Protein AF-A0A9D2MAF5-F1 (afdb_monomer_lite)

Radius of gyration: 40.27 Å; chains: 1; bounding box: 90×38×102 Å

Structure (mmCIF, N/CA/C/O backbone):
data_AF-A0A9D2MAF5-F1
#
_entry.id   AF-A0A9D2MAF5-F1
#
loop_
_atom_site.group_PDB
_atom_site.id
_atom_site.type_symbol
_atom_site.label_atom_id
_atom_site.label_alt_id
_atom_site.label_comp_id
_atom_site.label_asym_id
_atom_site.label_entity_id
_atom_site.label_seq_id
_atom_site.pdbx_PDB_ins_code
_atom_site.Cartn_x
_atom_site.Cartn_y
_atom_site.Cartn_z
_atom_site.occupancy
_atom_site.B_iso_or_equiv
_atom_site.auth_seq_id
_atom_site.auth_comp_id
_atom_site.auth_asym_id
_atom_site.auth_atom_id
_atom_site.pdbx_PDB_model_num
ATOM 1 N N . MET A 1 1 ? -24.753 -9.532 42.746 1.00 66.62 1 MET A N 1
ATOM 2 C CA . MET A 1 1 ? -24.080 -8.803 41.654 1.00 66.62 1 MET A CA 1
ATOM 3 C C . MET A 1 1 ? -25.050 -7.748 41.153 1.00 66.62 1 MET A C 1
ATOM 5 O O . MET A 1 1 ? -26.236 -8.050 41.081 1.00 66.62 1 MET A O 1
ATOM 9 N N . ASP A 1 2 ? -24.583 -6.527 40.921 1.00 91.88 2 ASP A N 1
ATOM 10 C CA . ASP A 1 2 ? -25.423 -5.400 40.511 1.00 91.88 2 ASP A CA 1
ATOM 11 C C . ASP A 1 2 ? -25.940 -5.596 39.064 1.00 91.88 2 ASP A C 1
ATOM 13 O O . ASP A 1 2 ? -25.115 -5.841 38.175 1.00 91.88 2 ASP A O 1
ATOM 17 N N . PRO A 1 3 ? -27.266 -5.536 38.807 1.00 94.31 3 PRO A N 1
ATOM 18 C CA . PRO A 1 3 ? -27.823 -5.728 37.468 1.00 94.31 3 PRO A CA 1
ATOM 19 C C . PRO A 1 3 ? -27.337 -4.682 36.454 1.00 94.31 3 PRO A C 1
ATOM 21 O O . PRO A 1 3 ? -27.155 -5.033 35.290 1.00 94.31 3 PRO A O 1
ATOM 24 N N . PHE A 1 4 ? -27.058 -3.445 36.879 1.00 96.69 4 PHE A N 1
ATOM 25 C CA . PHE A 1 4 ? -26.585 -2.383 35.985 1.00 96.69 4 PHE A CA 1
ATOM 26 C C . PHE A 1 4 ? -25.174 -2.671 35.498 1.00 96.69 4 PHE A C 1
ATOM 28 O O . PHE A 1 4 ? -24.923 -2.664 34.299 1.00 96.69 4 PHE A O 1
ATOM 35 N N . ILE A 1 5 ? -24.272 -3.011 36.424 1.00 96.12 5 ILE A N 1
ATOM 36 C CA . ILE A 1 5 ? -22.879 -3.345 36.099 1.00 96.12 5 ILE A CA 1
ATOM 37 C C . ILE A 1 5 ? -22.839 -4.525 35.129 1.00 96.12 5 ILE A C 1
ATOM 39 O O . ILE A 1 5 ? -22.176 -4.460 34.100 1.00 96.12 5 ILE A O 1
ATOM 43 N N . ARG A 1 6 ? -23.623 -5.577 35.404 1.00 96.56 6 ARG A N 1
ATOM 44 C CA . ARG A 1 6 ? -23.696 -6.751 34.525 1.00 96.56 6 ARG A CA 1
ATOM 45 C C . ARG A 1 6 ? -24.184 -6.391 33.118 1.00 96.56 6 ARG A C 1
ATOM 47 O O . ARG A 1 6 ? -23.657 -6.936 32.150 1.00 96.56 6 ARG A O 1
ATOM 54 N N . TYR A 1 7 ? -25.191 -5.526 33.003 1.00 97.06 7 TYR A N 1
ATOM 55 C CA . TYR A 1 7 ? -25.723 -5.094 31.712 1.00 97.06 7 TYR A CA 1
ATOM 56 C C . TYR A 1 7 ? -24.712 -4.231 30.947 1.00 97.06 7 TYR A C 1
ATOM 58 O O . TYR A 1 7 ? -24.385 -4.547 29.803 1.00 97.06 7 TYR A O 1
ATOM 66 N N . CYS A 1 8 ? -24.159 -3.197 31.586 1.00 97.00 8 CYS A N 1
ATOM 67 C CA . CYS A 1 8 ? -23.178 -2.307 30.969 1.00 97.00 8 CYS A CA 1
ATOM 68 C C . CYS A 1 8 ? -21.916 -3.064 30.535 1.00 97.00 8 CYS A C 1
ATOM 70 O O . CYS A 1 8 ? -21.456 -2.873 29.411 1.00 97.00 8 CYS A O 1
ATOM 72 N N . ASP A 1 9 ? -21.402 -3.983 31.359 1.00 96.75 9 ASP A N 1
ATOM 73 C CA . ASP A 1 9 ? -20.263 -4.830 30.992 1.00 96.75 9 ASP A CA 1
ATOM 74 C C . ASP A 1 9 ? -20.577 -5.679 29.752 1.00 96.75 9 ASP A C 1
ATOM 76 O O . ASP A 1 9 ? -19.773 -5.739 28.820 1.00 96.75 9 ASP A O 1
ATOM 80 N N . ALA A 1 10 ? -21.764 -6.295 29.699 1.00 97.00 10 ALA A N 1
ATOM 81 C CA . ALA A 1 10 ? -22.185 -7.114 28.564 1.00 97.00 10 ALA A CA 1
ATOM 82 C C . ALA A 1 10 ? -22.308 -6.307 27.258 1.00 97.00 10 ALA A C 1
ATOM 84 O O . ALA A 1 10 ? -21.921 -6.802 26.197 1.00 97.00 10 ALA A O 1
ATOM 85 N N . VAL A 1 11 ? -22.789 -5.061 27.331 1.00 97.00 11 VAL A N 1
ATOM 86 C CA . VAL A 1 11 ? -22.839 -4.137 26.188 1.00 97.00 11 VAL A CA 1
ATOM 87 C C . VAL A 1 11 ? -21.426 -3.745 25.744 1.00 97.00 11 VAL A C 1
ATOM 89 O O . VAL A 1 11 ? -21.083 -3.853 24.563 1.00 97.00 11 VAL A O 1
ATOM 92 N N . CYS A 1 12 ? -20.574 -3.339 26.688 1.00 96.06 12 CYS A N 1
ATOM 93 C CA . CYS A 1 12 ? -19.221 -2.858 26.416 1.00 96.06 12 CYS A CA 1
ATOM 94 C C . CYS A 1 12 ? -18.287 -3.927 25.829 1.00 96.06 12 CYS A C 1
ATOM 96 O O . CYS A 1 12 ? -17.303 -3.561 25.185 1.00 96.06 12 CYS A O 1
ATOM 98 N N . LEU A 1 13 ? -18.584 -5.222 25.993 1.00 96.25 13 LEU A N 1
ATOM 99 C CA . LEU A 1 13 ? -17.836 -6.311 25.349 1.00 96.25 13 LEU A CA 1
ATOM 100 C C . LEU A 1 13 ? -17.848 -6.236 23.815 1.00 96.25 13 LEU A C 1
ATOM 102 O O . LEU A 1 13 ? -16.909 -6.721 23.185 1.00 96.25 13 LEU A O 1
ATOM 106 N N . HIS A 1 14 ? -18.876 -5.632 23.211 1.00 95.25 14 HIS A N 1
ATOM 107 C CA . HIS A 1 14 ? -18.991 -5.529 21.748 1.00 95.25 14 HIS A CA 1
ATOM 108 C C . HIS A 1 14 ? -18.380 -4.253 21.172 1.00 95.25 14 HIS A C 1
ATOM 110 O O . HIS A 1 14 ? -18.195 -4.177 19.962 1.00 95.25 14 HIS A O 1
ATOM 116 N N . ILE A 1 15 ? -18.039 -3.272 22.013 1.00 94.00 15 ILE A N 1
ATOM 117 C CA . ILE A 1 15 ? -17.523 -1.975 21.566 1.00 94.00 15 ILE A CA 1
ATOM 118 C C . ILE A 1 15 ? -15.992 -2.030 21.487 1.00 94.00 15 ILE A C 1
ATOM 120 O O . ILE A 1 15 ? -15.283 -2.120 22.492 1.00 94.00 15 ILE A O 1
ATOM 124 N N . ARG A 1 16 ? -15.455 -1.935 20.271 1.00 91.94 16 ARG A N 1
ATOM 125 C CA . ARG A 1 16 ? -14.013 -2.020 19.987 1.00 91.94 16 ARG A CA 1
ATOM 126 C C . ARG A 1 16 ? -13.268 -0.763 20.422 1.00 91.94 16 ARG A C 1
ATOM 128 O O . ARG A 1 16 ? -12.137 -0.836 20.913 1.00 91.94 16 ARG A O 1
ATOM 135 N N . SER A 1 17 ? -13.896 0.401 20.261 1.00 90.75 17 SER A N 1
ATOM 136 C CA . SER A 1 17 ? -13.315 1.679 20.674 1.00 90.75 17 SER A CA 1
ATOM 137 C C . SER A 1 17 ? -13.177 1.760 22.197 1.00 90.75 17 SER A C 1
ATOM 139 O O . SER A 1 17 ? -14.116 1.497 22.944 1.00 90.75 17 SER A O 1
ATOM 141 N N . ARG A 1 18 ? -11.989 2.128 22.695 1.00 87.81 18 ARG A N 1
ATOM 142 C CA . ARG A 1 18 ? -11.761 2.300 24.141 1.00 87.81 18 ARG A CA 1
ATOM 143 C C . ARG A 1 18 ? -12.468 3.540 24.685 1.00 87.81 18 ARG A C 1
ATOM 145 O O . ARG A 1 18 ? -13.028 3.472 25.772 1.00 87.81 18 ARG A O 1
ATOM 152 N N . THR A 1 19 ? -12.433 4.643 23.942 1.00 89.12 19 THR A N 1
ATOM 153 C CA . THR A 1 19 ? -13.150 5.872 24.305 1.00 89.12 19 THR A CA 1
ATOM 154 C C . THR A 1 19 ? -14.653 5.645 24.211 1.00 89.12 19 THR A C 1
ATOM 156 O O . THR A 1 19 ? -15.357 5.898 25.180 1.00 89.12 19 THR A O 1
ATOM 159 N N . GLY A 1 20 ? -15.109 5.011 23.124 1.00 91.12 20 GLY A N 1
ATOM 160 C CA . GLY A 1 20 ? -16.516 4.653 22.952 1.00 91.12 20 GLY A CA 1
ATOM 161 C C . GLY A 1 20 ? -17.056 3.749 24.056 1.00 91.12 20 GLY A C 1
ATOM 162 O O . GLY A 1 20 ? -18.154 3.975 24.545 1.00 91.12 20 GLY A O 1
ATOM 163 N N . ARG A 1 21 ? -16.261 2.780 24.534 1.00 94.06 21 ARG A N 1
ATOM 164 C CA . ARG A 1 21 ? -16.627 1.969 25.707 1.00 94.06 21 ARG A CA 1
ATOM 165 C C . ARG A 1 21 ? -16.850 2.808 26.959 1.00 94.06 21 ARG A C 1
ATOM 167 O O . ARG A 1 21 ? -17.811 2.553 27.670 1.00 94.06 21 ARG A O 1
ATOM 174 N N . ALA A 1 22 ? -15.961 3.757 27.247 1.00 93.44 22 ALA A N 1
ATOM 175 C CA . ALA A 1 22 ? -16.064 4.579 28.449 1.00 93.44 22 ALA A CA 1
ATOM 176 C C . ALA A 1 22 ? -17.285 5.510 28.400 1.00 93.44 22 ALA A C 1
ATOM 178 O O . ALA A 1 22 ? -18.003 5.623 29.393 1.00 93.44 22 ALA A O 1
ATOM 179 N N . ASP A 1 23 ? -17.541 6.126 27.243 1.00 94.25 23 ASP A N 1
ATOM 180 C CA . ASP A 1 23 ? -18.692 7.008 27.051 1.00 94.25 23 ASP A CA 1
ATOM 181 C C . ASP A 1 23 ? -20.011 6.230 27.112 1.00 94.25 23 ASP A C 1
ATOM 183 O O . ASP A 1 23 ? -20.881 6.587 27.906 1.00 94.25 23 ASP A O 1
ATOM 187 N N . ALA A 1 24 ? -20.116 5.119 26.373 1.00 95.00 24 ALA A N 1
ATOM 188 C CA . ALA A 1 24 ? -21.295 4.256 26.386 1.00 95.00 24 ALA A CA 1
ATOM 189 C C . ALA A 1 24 ? -21.581 3.694 27.783 1.00 95.00 24 ALA A C 1
ATOM 191 O O . ALA A 1 24 ? -22.729 3.665 28.212 1.00 95.00 24 ALA A O 1
ATOM 192 N N . TYR A 1 25 ? -20.548 3.275 28.522 1.00 96.69 25 TYR A N 1
ATOM 193 C CA . TYR A 1 25 ? -20.718 2.769 29.883 1.00 96.69 25 TYR A CA 1
ATOM 194 C C . TYR A 1 25 ? -21.338 3.823 30.805 1.00 96.69 25 TYR A C 1
ATOM 196 O O . TYR A 1 25 ? -22.263 3.516 31.557 1.00 96.69 25 TYR A O 1
ATOM 204 N N . ARG A 1 26 ? -20.828 5.061 30.753 1.00 96.62 26 ARG A N 1
ATOM 205 C CA . ARG A 1 26 ? -21.345 6.168 31.562 1.00 96.62 26 ARG A CA 1
ATOM 206 C C . ARG A 1 26 ? -22.790 6.479 31.184 1.00 96.62 26 ARG A C 1
ATOM 208 O O . ARG A 1 26 ? -23.639 6.482 32.061 1.00 96.62 26 ARG A O 1
ATOM 215 N N . GLU A 1 27 ? -23.065 6.670 29.896 1.00 96.19 27 GLU A N 1
ATOM 216 C CA . GLU A 1 27 ? -24.402 7.018 29.408 1.00 96.19 27 GLU A CA 1
ATOM 217 C C . GLU A 1 27 ? -25.440 5.942 29.749 1.00 96.19 27 GLU A C 1
ATOM 219 O O . GLU A 1 27 ? -26.499 6.258 30.281 1.00 96.19 27 GLU A O 1
ATOM 224 N N . LEU A 1 28 ? -25.124 4.662 29.531 1.00 96.69 28 LEU A N 1
ATOM 225 C CA . LEU A 1 28 ? -26.030 3.556 29.852 1.00 96.69 28 LEU A CA 1
ATOM 226 C C . LEU A 1 28 ? -26.300 3.443 31.348 1.00 96.69 28 LEU A C 1
ATOM 228 O O . LEU A 1 28 ? -27.434 3.187 31.748 1.00 96.69 28 LEU A O 1
ATOM 232 N N . ARG A 1 29 ? -25.265 3.611 32.175 1.00 97.31 29 ARG A N 1
ATOM 233 C CA . ARG A 1 29 ? -25.418 3.557 33.627 1.00 97.31 29 ARG A CA 1
ATOM 234 C C . ARG A 1 29 ? -26.285 4.710 34.119 1.00 97.31 29 ARG A C 1
ATOM 236 O O . ARG A 1 29 ? -27.226 4.456 34.861 1.00 97.31 29 ARG A O 1
ATOM 243 N N . ASP A 1 30 ? -25.996 5.930 33.680 1.00 97.75 30 ASP A N 1
ATOM 244 C CA . ASP A 1 30 ? -26.753 7.115 34.077 1.00 97.75 30 ASP A CA 1
ATOM 245 C C . ASP A 1 30 ? -28.222 6.979 33.601 1.00 97.75 30 ASP A C 1
ATOM 247 O O . ASP A 1 30 ? -29.153 7.225 34.365 1.00 97.75 30 ASP A O 1
ATOM 251 N N . HIS A 1 31 ? -28.457 6.438 32.397 1.00 96.12 31 HIS A N 1
ATOM 252 C CA . HIS A 1 31 ? -29.810 6.191 31.886 1.00 96.12 31 HIS A CA 1
ATOM 253 C C . HIS A 1 31 ? -30.578 5.116 32.678 1.00 96.12 31 HIS A C 1
ATOM 255 O O . HIS A 1 31 ? -31.776 5.261 32.933 1.00 96.12 31 HIS A O 1
ATOM 261 N N . LEU A 1 32 ? -29.899 4.044 33.100 1.00 97.38 32 LEU A N 1
ATOM 262 C CA . LEU A 1 32 ? -30.470 3.008 33.967 1.00 97.38 32 LEU A CA 1
ATOM 263 C C . LEU A 1 32 ? -30.795 3.542 35.368 1.00 97.38 32 LEU A C 1
ATOM 265 O O . LEU A 1 32 ? -31.838 3.194 35.930 1.00 97.38 32 LEU A O 1
ATOM 269 N N . GLU A 1 33 ? -29.924 4.384 35.926 1.00 97.31 33 GLU A N 1
ATOM 270 C CA . GLU A 1 33 ? -30.135 5.056 37.210 1.00 97.31 33 GLU A CA 1
ATOM 271 C C . GLU A 1 33 ? -31.381 5.949 37.146 1.00 97.31 33 GLU A C 1
ATOM 273 O O . GLU A 1 33 ? -32.308 5.742 37.937 1.00 97.31 33 GLU A O 1
ATOM 278 N N . ASP A 1 34 ? -31.476 6.824 36.142 1.00 97.75 34 ASP A N 1
ATOM 279 C CA . ASP A 1 34 ? -32.638 7.689 35.913 1.00 97.75 34 ASP A CA 1
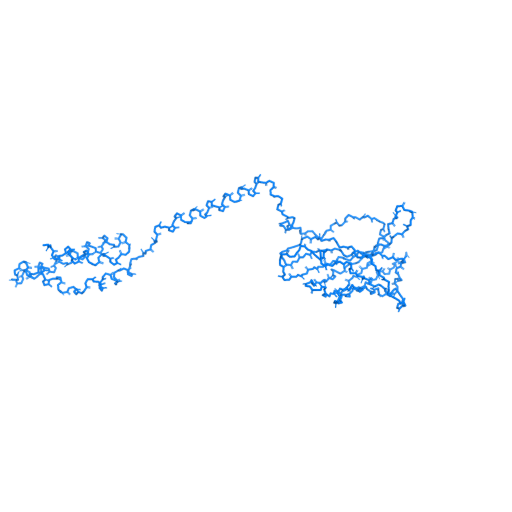ATOM 280 C C . ASP A 1 34 ? -33.932 6.883 35.733 1.00 97.75 34 ASP A C 1
ATOM 282 O O . ASP A 1 34 ? -34.972 7.194 36.327 1.00 97.75 34 ASP A O 1
ATOM 286 N N . HIS A 1 35 ? -33.880 5.805 34.945 1.00 97.00 35 HIS A N 1
ATOM 287 C CA . HIS A 1 35 ? -35.050 4.971 34.700 1.00 97.00 35 HIS A CA 1
ATOM 288 C C . HIS A 1 35 ? -35.518 4.248 35.972 1.00 97.00 35 HIS A C 1
ATOM 290 O O . HIS A 1 35 ? -36.718 4.214 36.266 1.00 97.00 35 HIS A O 1
ATOM 296 N N . SER A 1 36 ? -34.586 3.731 36.777 1.00 97.50 36 SER A N 1
ATOM 297 C CA . SER A 1 36 ? -34.922 3.104 38.057 1.00 97.50 36 SER A CA 1
ATOM 298 C C . SER A 1 36 ? -35.473 4.099 39.079 1.00 97.50 36 SER A C 1
ATOM 300 O O . SER A 1 36 ? -36.441 3.779 39.769 1.00 97.50 36 SER A O 1
ATOM 302 N N . ALA A 1 37 ? -34.949 5.328 39.120 1.00 97.06 37 ALA A N 1
ATOM 303 C CA . ALA A 1 37 ? -35.457 6.386 39.986 1.00 97.06 37 ALA A CA 1
ATOM 304 C C . ALA A 1 37 ? -36.902 6.766 39.617 1.00 97.06 37 ALA A C 1
ATOM 306 O O . ALA A 1 37 ? -37.751 6.934 40.497 1.00 97.06 37 ALA A O 1
ATOM 307 N N . ALA A 1 38 ? -37.220 6.818 38.319 1.00 97.06 38 ALA A N 1
ATOM 308 C CA . ALA A 1 38 ? -38.579 7.059 37.839 1.00 97.06 38 ALA A CA 1
ATOM 309 C C . ALA A 1 38 ? -39.558 5.929 38.220 1.00 97.06 38 ALA A C 1
ATOM 311 O O . ALA A 1 38 ? -40.718 6.195 38.543 1.00 97.06 38 ALA A O 1
ATOM 312 N N . LEU A 1 39 ? -39.110 4.668 38.213 1.00 96.81 39 LEU A N 1
ATOM 313 C CA . LEU A 1 39 ? -39.906 3.524 38.677 1.00 96.81 39 LEU A CA 1
ATOM 314 C C . LEU A 1 39 ? -40.105 3.549 40.199 1.00 96.81 39 LEU A C 1
ATOM 316 O O . LEU A 1 39 ? -41.223 3.339 40.675 1.00 96.81 39 LEU A O 1
ATOM 320 N N . ALA A 1 40 ? -39.063 3.886 40.960 1.00 96.62 40 ALA A N 1
ATOM 321 C CA . ALA A 1 40 ? -39.140 4.026 42.411 1.00 96.62 40 ALA A CA 1
ATOM 322 C C . ALA A 1 40 ? -40.120 5.137 42.831 1.00 96.62 40 ALA A C 1
ATOM 324 O O . ALA A 1 40 ? -40.944 4.934 43.724 1.00 96.62 40 ALA A O 1
ATOM 325 N N . ALA A 1 41 ? -40.124 6.274 42.126 1.00 96.44 41 ALA A N 1
ATOM 326 C CA . ALA A 1 41 ? -41.079 7.365 42.349 1.00 96.44 41 ALA A CA 1
ATOM 327 C C . ALA A 1 41 ? -42.547 6.950 42.121 1.00 96.44 41 ALA A C 1
ATOM 329 O O . ALA A 1 41 ? -43.463 7.570 42.658 1.00 96.44 41 ALA A O 1
ATOM 330 N N . ARG A 1 42 ? -42.783 5.878 41.353 1.00 95.88 42 ARG A N 1
ATOM 331 C CA . ARG A 1 42 ? -44.110 5.288 41.114 1.00 95.88 42 ARG A CA 1
ATOM 332 C C . ARG A 1 42 ? -44.484 4.206 42.135 1.00 95.88 42 ARG A C 1
ATOM 334 O O . ARG A 1 42 ? -45.522 3.568 41.978 1.00 95.88 42 ARG A O 1
ATOM 341 N N . GLY A 1 43 ? -43.666 4.007 43.168 1.00 96.44 43 GLY A N 1
ATOM 342 C CA . GLY A 1 43 ? -43.910 3.054 44.252 1.00 96.44 43 GLY A CA 1
ATOM 343 C C . GLY A 1 43 ? -43.353 1.649 44.013 1.00 96.44 43 GLY A C 1
ATOM 344 O O . GLY A 1 43 ? -43.659 0.751 44.796 1.00 96.44 43 GLY A O 1
ATOM 345 N N . VAL A 1 44 ? -42.546 1.432 42.967 1.00 96.25 44 VAL A N 1
ATOM 346 C CA . VAL A 1 44 ? -41.858 0.147 42.751 1.00 96.25 44 VAL A CA 1
ATOM 347 C C . VAL A 1 44 ? -40.697 0.020 43.751 1.00 96.25 44 VAL A C 1
ATOM 349 O O . VAL A 1 44 ? -39.932 0.974 43.902 1.00 96.25 44 VAL A O 1
ATOM 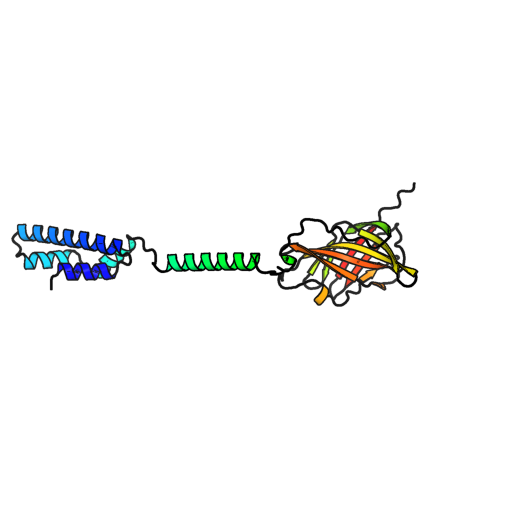352 N N . PRO A 1 45 ? -40.515 -1.126 44.434 1.00 96.31 45 PRO A N 1
ATOM 353 C CA . PRO A 1 45 ? -39.363 -1.337 45.307 1.00 96.31 45 PRO A CA 1
ATOM 354 C C . PRO A 1 45 ? -38.042 -1.159 44.550 1.00 96.31 45 PRO A C 1
ATOM 356 O O . PRO A 1 45 ? -37.891 -1.690 43.454 1.00 96.31 45 PRO A O 1
ATOM 359 N N . ASP A 1 46 ? -37.057 -0.486 45.151 1.00 91.75 46 ASP A N 1
ATOM 360 C CA . ASP A 1 46 ? -35.777 -0.135 44.506 1.00 91.75 46 ASP A CA 1
ATOM 361 C C . ASP A 1 46 ? -35.112 -1.319 43.778 1.00 91.75 46 ASP A C 1
ATOM 363 O O . ASP A 1 46 ? -34.769 -1.245 42.600 1.00 91.75 46 ASP A O 1
ATOM 367 N N . ARG A 1 47 ? -35.027 -2.479 44.439 1.00 93.00 47 ARG A N 1
ATOM 368 C CA . ARG A 1 47 ? -34.443 -3.686 43.841 1.00 93.00 47 ARG A CA 1
ATOM 369 C C . ARG A 1 47 ? -35.184 -4.144 42.580 1.00 93.00 47 ARG A C 1
ATOM 371 O O . ARG A 1 47 ? -34.537 -4.577 41.629 1.00 93.00 47 ARG A O 1
ATOM 378 N N . GLU A 1 48 ? -36.512 -4.081 42.583 1.00 95.06 48 GLU A N 1
ATOM 379 C CA . GLU A 1 48 ? -37.345 -4.453 41.434 1.00 95.06 48 GLU A CA 1
ATOM 380 C C . GLU A 1 48 ? -37.274 -3.391 40.336 1.00 95.06 48 GLU A C 1
ATOM 382 O O . GLU A 1 48 ? -37.162 -3.743 39.166 1.00 95.06 48 GLU A O 1
ATOM 387 N N . ALA A 1 49 ? -37.233 -2.108 40.706 1.00 96.94 49 ALA A N 1
ATOM 388 C CA . ALA A 1 49 ? -37.075 -0.993 39.780 1.00 96.94 49 ALA A CA 1
ATOM 389 C C . ALA A 1 49 ? -35.788 -1.121 38.952 1.00 96.94 49 ALA A C 1
ATOM 391 O O . ALA A 1 49 ? -35.806 -0.910 37.743 1.00 96.94 49 ALA A O 1
ATOM 392 N N . ARG A 1 50 ? -34.677 -1.539 39.571 1.00 95.94 50 ARG A N 1
ATOM 393 C CA . ARG A 1 50 ? -33.402 -1.763 38.868 1.00 95.94 50 ARG A CA 1
ATOM 394 C C . ARG A 1 50 ? -33.451 -2.948 37.901 1.00 95.94 50 ARG A C 1
ATOM 396 O O . ARG A 1 50 ? -32.862 -2.884 36.828 1.00 95.94 50 ARG A O 1
ATOM 403 N N . VAL A 1 51 ? -34.141 -4.031 38.263 1.00 96.06 51 VAL A N 1
ATOM 404 C CA . VAL A 1 51 ? -34.312 -5.190 37.368 1.00 96.06 51 VAL A CA 1
ATOM 405 C C . VAL A 1 51 ? -35.195 -4.813 36.182 1.00 96.06 51 VAL A C 1
ATOM 407 O O . VAL A 1 51 ? -34.781 -5.010 35.043 1.00 96.06 51 VAL A O 1
ATOM 410 N N . GLN A 1 52 ? -36.342 -4.183 36.442 1.00 96.69 52 GLN A N 1
ATOM 411 C CA . GLN A 1 52 ? -37.251 -3.709 35.398 1.00 96.69 52 GLN A CA 1
ATOM 412 C C . GLN A 1 52 ? -36.577 -2.692 34.470 1.00 96.69 52 GLN A C 1
ATOM 414 O O . GLN A 1 52 ? -36.791 -2.735 33.261 1.00 96.69 52 GLN A O 1
ATOM 419 N N . ALA A 1 53 ? -35.720 -1.816 35.009 1.00 96.81 53 ALA A N 1
ATOM 420 C CA . ALA A 1 53 ? -34.993 -0.849 34.199 1.00 96.81 53 ALA A CA 1
ATOM 421 C C . ALA A 1 53 ? -34.038 -1.517 33.198 1.00 96.81 53 ALA A C 1
ATOM 423 O O . ALA A 1 53 ? -33.943 -1.084 32.054 1.00 96.81 53 ALA A O 1
ATOM 424 N N . VAL A 1 54 ? -33.364 -2.598 33.604 1.00 97.00 54 VAL A N 1
ATOM 425 C CA . VAL A 1 54 ? -32.516 -3.393 32.703 1.00 97.00 54 VAL A CA 1
ATOM 426 C C . VAL A 1 54 ? -33.353 -4.189 31.703 1.00 97.00 54 VAL A C 1
ATOM 428 O O . VAL A 1 54 ? -33.007 -4.236 30.527 1.00 97.00 54 VAL A O 1
ATOM 431 N N . GLU A 1 55 ? -34.463 -4.790 32.135 1.00 96.12 55 GLU A N 1
ATOM 432 C CA . GLU A 1 55 ? -35.366 -5.534 31.246 1.00 96.12 55 GLU A CA 1
ATOM 433 C C . GLU A 1 55 ? -35.936 -4.646 30.129 1.00 96.12 55 GLU A C 1
ATOM 435 O O . GLU A 1 55 ? -36.050 -5.094 28.987 1.00 96.12 55 GLU A O 1
ATOM 440 N N . ALA A 1 56 ? -36.214 -3.373 30.426 1.00 95.75 56 ALA A N 1
ATOM 441 C CA . ALA A 1 56 ? -36.673 -2.391 29.446 1.00 95.75 56 ALA A CA 1
ATOM 442 C C . ALA A 1 56 ? -35.625 -2.060 28.364 1.00 95.75 56 ALA A C 1
ATOM 444 O O . ALA A 1 56 ? -35.999 -1.682 27.254 1.00 95.75 56 ALA A O 1
ATOM 445 N N . MET A 1 57 ? -34.329 -2.228 28.655 1.00 94.62 57 MET A N 1
ATOM 446 C CA . MET A 1 57 ? -33.242 -1.964 27.702 1.00 94.62 57 MET A CA 1
ATOM 447 C C . MET A 1 57 ? -33.067 -3.078 26.656 1.00 94.62 57 MET A C 1
ATOM 449 O O . MET A 1 57 ? -32.458 -2.851 25.609 1.00 94.62 57 MET A O 1
ATOM 453 N N . GLY A 1 58 ? -33.619 -4.270 26.904 1.00 95.31 58 GLY A N 1
ATOM 454 C CA . GLY A 1 58 ? -33.569 -5.400 25.975 1.00 95.31 58 GLY A CA 1
ATOM 455 C C . GLY A 1 58 ? -32.252 -6.186 26.010 1.00 95.31 58 GLY A C 1
ATOM 456 O O . GLY A 1 58 ? -31.623 -6.341 27.055 1.00 95.31 58 GLY A O 1
ATOM 457 N N . ASP A 1 59 ? -31.857 -6.762 24.867 1.00 96.62 59 ASP A N 1
ATOM 458 C CA . ASP A 1 59 ? -30.653 -7.600 24.768 1.00 96.62 59 ASP A CA 1
ATOM 459 C C . ASP A 1 59 ? -29.362 -6.749 24.764 1.00 96.62 59 ASP A C 1
ATOM 461 O O . ASP A 1 59 ? -29.118 -6.024 23.788 1.00 96.62 59 ASP A O 1
ATOM 465 N N . PRO A 1 60 ? -28.475 -6.884 25.774 1.00 96.75 60 PRO A N 1
ATOM 466 C CA . PRO A 1 60 ? -27.223 -6.130 25.827 1.00 96.75 60 PRO A CA 1
ATOM 467 C C . PRO A 1 60 ? -26.293 -6.427 24.643 1.00 96.75 60 PRO A C 1
ATOM 469 O O . PRO A 1 60 ? -25.541 -5.553 24.208 1.00 96.75 60 PRO A O 1
ATOM 472 N N . HIS A 1 61 ? -26.334 -7.641 24.084 1.00 96.38 61 HIS A N 1
ATOM 473 C CA . HIS A 1 61 ? -25.470 -8.000 22.961 1.00 96.38 61 HIS A CA 1
ATOM 474 C C . HIS A 1 61 ? -25.905 -7.294 21.670 1.00 96.38 61 HIS A C 1
ATOM 476 O O . HIS A 1 61 ? -25.054 -6.882 20.880 1.00 96.38 61 HIS A O 1
ATOM 482 N N . ALA A 1 62 ? -27.213 -7.148 21.438 1.00 96.69 62 ALA A N 1
ATOM 483 C CA . ALA A 1 62 ? -27.746 -6.380 20.316 1.00 96.69 62 ALA A CA 1
ATOM 484 C C . ALA A 1 62 ? -27.402 -4.891 20.439 1.00 96.69 62 ALA A C 1
ATOM 486 O O . ALA A 1 62 ? -26.854 -4.321 19.495 1.00 96.69 62 ALA A O 1
ATOM 487 N N . VAL A 1 63 ? -27.630 -4.301 21.616 1.00 95.31 63 VAL A N 1
ATOM 488 C CA . VAL A 1 63 ? -27.318 -2.888 21.880 1.00 95.31 63 VAL A CA 1
ATOM 489 C C . VAL A 1 63 ? -25.823 -2.610 21.709 1.00 95.31 63 VAL A C 1
ATOM 491 O O . VAL A 1 63 ? -25.450 -1.651 21.037 1.00 95.31 63 VAL A O 1
ATOM 494 N N . GLY A 1 64 ? -24.950 -3.482 22.221 1.00 96.00 64 GLY A N 1
ATOM 495 C CA . GLY A 1 64 ? -23.501 -3.329 22.071 1.00 96.00 64 GLY A CA 1
ATOM 496 C C . GLY A 1 64 ? -23.021 -3.349 20.620 1.00 96.00 64 GLY A C 1
ATOM 497 O O . GLY A 1 64 ? -22.141 -2.567 20.263 1.00 96.00 64 GLY A O 1
ATOM 498 N N . ARG A 1 65 ? -23.613 -4.190 19.761 1.00 94.81 65 ARG A N 1
ATOM 499 C CA . ARG A 1 65 ? -23.273 -4.223 18.327 1.00 94.81 65 ARG A CA 1
ATOM 500 C C . ARG A 1 65 ? -23.712 -2.962 17.589 1.00 94.81 65 ARG A C 1
ATOM 502 O O . ARG A 1 65 ? -23.003 -2.528 16.686 1.00 94.81 65 ARG A O 1
ATOM 509 N N . GLU A 1 66 ? -24.863 -2.395 17.943 1.00 94.69 66 GLU A N 1
ATOM 510 C CA . GLU A 1 66 ? -25.323 -1.137 17.347 1.00 94.69 66 GLU A CA 1
ATOM 511 C C . GLU A 1 66 ? -24.463 0.043 17.809 1.00 94.69 66 GLU A C 1
ATOM 513 O O . GLU A 1 66 ? -24.027 0.843 16.982 1.00 94.69 66 GLU A O 1
ATOM 518 N N . LEU A 1 67 ? -24.117 0.100 19.098 1.00 93.94 67 LEU A N 1
ATOM 519 C CA . LEU A 1 67 ? -23.225 1.130 19.631 1.00 93.94 67 LEU A CA 1
ATOM 520 C C . LEU A 1 67 ? -21.816 1.052 19.030 1.00 93.94 67 LEU A C 1
ATOM 522 O O . LEU A 1 67 ? -21.239 2.089 18.713 1.00 93.94 67 LEU A O 1
ATOM 526 N N . ASP A 1 68 ? -21.265 -0.146 18.798 1.00 94.00 68 ASP A N 1
ATOM 527 C CA . ASP A 1 68 ? -19.947 -0.294 18.161 1.00 94.00 68 ASP A CA 1
ATOM 528 C C . ASP A 1 68 ? -19.873 0.374 16.777 1.00 94.00 68 ASP A C 1
ATOM 530 O O . ASP A 1 68 ? -18.820 0.886 16.401 1.00 94.00 68 ASP A O 1
ATOM 534 N N . ARG A 1 69 ? -20.986 0.434 16.032 1.00 91.19 69 ARG A N 1
ATOM 535 C CA . ARG A 1 69 ? -21.031 1.086 14.711 1.00 91.19 69 ARG A CA 1
ATOM 536 C C . ARG A 1 69 ? -20.887 2.604 14.783 1.00 91.19 69 ARG A C 1
ATOM 538 O O . ARG A 1 69 ? -20.462 3.209 13.802 1.00 91.19 69 ARG A O 1
ATOM 545 N N . LEU A 1 70 ? -21.241 3.214 15.913 1.00 90.06 70 LEU A N 1
ATOM 546 C CA . LEU A 1 70 ? -21.196 4.666 16.103 1.00 90.06 70 LEU A CA 1
ATOM 547 C C . LEU A 1 70 ? -19.795 5.165 16.464 1.00 90.06 70 LEU A C 1
ATOM 549 O O . LEU A 1 70 ? -19.491 6.342 16.270 1.00 90.06 70 LEU A O 1
ATOM 553 N N . TYR A 1 71 ? -18.929 4.283 16.968 1.00 86.56 71 TYR A N 1
ATOM 554 C CA . TYR A 1 71 ? -17.595 4.664 17.406 1.00 86.56 71 TYR A CA 1
ATOM 555 C C . TYR A 1 71 ? -16.534 4.303 16.360 1.00 86.56 71 TYR A C 1
ATOM 557 O O . TYR A 1 71 ? -16.306 3.120 16.093 1.00 86.56 71 TYR A O 1
ATOM 565 N N . PRO A 1 72 ? -15.809 5.290 15.801 1.00 79.81 72 PRO A N 1
ATOM 566 C CA . PRO A 1 72 ? -14.712 5.004 14.890 1.00 79.81 72 PRO A CA 1
ATOM 567 C C . PRO A 1 72 ? -13.623 4.201 15.613 1.00 79.81 72 PRO A C 1
ATOM 569 O O . PRO A 1 72 ? -13.189 4.548 16.716 1.00 79.81 72 PRO A O 1
ATOM 572 N N . TYR A 1 73 ? -13.177 3.117 14.980 1.00 82.88 73 TYR A N 1
ATOM 573 C CA . TYR A 1 73 ? -12.119 2.253 15.493 1.00 82.88 73 TYR A CA 1
ATOM 574 C C . TYR A 1 73 ? -10.894 2.310 14.582 1.00 82.88 73 TYR A C 1
ATOM 576 O O . TYR A 1 73 ? -10.932 1.843 13.444 1.00 82.88 73 TYR A O 1
ATOM 584 N N . CYS A 1 74 ? -9.789 2.829 15.118 1.00 77.19 74 CYS A N 1
ATOM 585 C CA . CYS A 1 74 ? -8.469 2.701 14.513 1.00 77.19 74 CYS A CA 1
ATOM 586 C C . CYS A 1 74 ? -7.690 1.602 15.252 1.00 77.19 74 CYS A C 1
ATOM 588 O O . CYS A 1 74 ? -7.459 1.739 16.459 1.00 77.19 74 CYS A O 1
ATOM 590 N N . PRO A 1 75 ? -7.273 0.516 14.575 1.00 80.56 75 PRO A N 1
ATOM 591 C CA . PRO A 1 75 ? -6.512 -0.542 15.222 1.00 80.56 75 PRO A CA 1
ATOM 592 C C . PRO A 1 75 ? -5.161 -0.004 15.724 1.00 80.56 75 PRO A C 1
ATOM 594 O O . PRO A 1 75 ? -4.423 0.609 14.948 1.00 80.56 75 PRO A O 1
ATOM 597 N N . PRO A 1 76 ? -4.781 -0.257 16.992 1.00 79.69 76 PRO A N 1
ATOM 598 C CA . PRO A 1 76 ? -3.566 0.310 17.587 1.00 79.69 76 PRO A CA 1
ATOM 599 C C . PRO A 1 76 ? -2.277 -0.195 16.923 1.00 79.69 76 PRO A C 1
ATOM 601 O O . PRO A 1 76 ? -1.243 0.454 17.026 1.00 79.69 76 PRO A O 1
ATOM 604 N N . ALA A 1 77 ? -2.338 -1.327 16.214 1.00 83.38 77 ALA A N 1
ATOM 605 C CA . ALA A 1 77 ? -1.219 -1.885 15.459 1.00 83.38 77 ALA A CA 1
ATOM 606 C C . ALA A 1 77 ? -0.935 -1.144 14.138 1.00 83.38 77 ALA A C 1
ATOM 608 O O . ALA A 1 77 ? 0.147 -1.292 13.579 1.00 83.38 77 ALA A O 1
ATOM 609 N N . LEU A 1 78 ? -1.865 -0.330 13.631 1.00 88.44 78 LEU A N 1
ATOM 610 C CA . LEU A 1 78 ? -1.706 0.320 12.327 1.00 88.44 78 LEU A CA 1
ATOM 611 C C . LEU A 1 78 ? -0.648 1.430 12.353 1.00 88.44 78 LEU A C 1
ATOM 613 O O . LEU A 1 78 ? 0.177 1.512 11.449 1.00 88.44 78 LEU A O 1
ATOM 617 N N . ALA A 1 79 ? -0.613 2.232 13.419 1.00 87.19 79 ALA A N 1
ATOM 618 C CA . ALA A 1 79 ? 0.395 3.275 13.600 1.00 87.19 79 ALA A CA 1
ATOM 619 C C . ALA A 1 79 ? 1.845 2.734 13.636 1.00 87.19 79 ALA A C 1
ATOM 621 O O . ALA A 1 79 ? 2.661 3.218 12.851 1.00 87.19 79 ALA A O 1
ATOM 622 N N . PRO A 1 80 ? 2.198 1.726 14.466 1.00 92.38 80 PRO A N 1
ATOM 623 C CA . PRO A 1 80 ? 3.554 1.183 14.471 1.00 92.38 80 PRO A CA 1
ATOM 624 C C . PRO A 1 80 ? 3.910 0.462 13.165 1.00 92.38 80 PRO A C 1
ATOM 626 O O . PRO A 1 80 ? 5.063 0.523 12.760 1.00 92.38 80 PRO A O 1
ATOM 629 N N . VAL A 1 81 ? 2.951 -0.163 12.469 1.00 94.12 81 VAL A N 1
ATOM 630 C CA . VAL A 1 81 ? 3.197 -0.772 11.148 1.00 94.12 81 VAL A CA 1
ATOM 631 C C . VAL A 1 81 ? 3.551 0.286 10.105 1.00 94.12 81 VAL A C 1
ATOM 633 O O . VAL A 1 81 ? 4.536 0.125 9.388 1.00 94.12 81 VAL A O 1
ATOM 636 N N . LEU A 1 82 ? 2.793 1.385 10.036 1.00 93.88 82 LEU A N 1
ATOM 637 C CA . LEU A 1 82 ? 3.091 2.480 9.108 1.00 93.88 82 LEU A CA 1
ATOM 638 C C . LEU A 1 82 ? 4.435 3.145 9.423 1.00 93.88 82 LEU A C 1
ATOM 640 O O . LEU A 1 82 ? 5.182 3.477 8.506 1.00 93.88 82 LEU A O 1
ATOM 644 N N . LEU A 1 83 ? 4.762 3.296 10.708 1.00 95.38 83 LEU A N 1
ATOM 645 C CA . LEU A 1 83 ? 6.048 3.831 11.149 1.00 95.38 83 LEU A CA 1
ATOM 646 C C . LEU A 1 83 ? 7.213 2.878 10.836 1.00 95.38 83 LEU A C 1
ATOM 648 O O . LEU A 1 83 ? 8.272 3.320 10.406 1.00 95.38 83 LEU A O 1
ATOM 652 N N . ALA A 1 84 ? 7.026 1.568 11.000 1.00 95.81 84 ALA A N 1
ATOM 653 C CA . ALA A 1 84 ? 8.027 0.576 10.618 1.00 95.81 84 ALA A CA 1
ATOM 654 C C . ALA A 1 84 ? 8.253 0.560 9.099 1.00 95.81 84 ALA A C 1
ATOM 656 O O . ALA A 1 84 ? 9.395 0.506 8.650 1.00 95.81 84 ALA A O 1
ATOM 657 N N . LEU A 1 85 ? 7.179 0.660 8.309 1.00 96.62 85 LEU A N 1
ATOM 658 C CA . LEU A 1 85 ? 7.264 0.735 6.852 1.00 96.62 85 LEU A CA 1
ATOM 659 C C . LEU A 1 85 ? 7.976 2.016 6.396 1.00 96.62 85 LEU A C 1
ATOM 661 O O . LEU A 1 85 ? 8.823 1.955 5.507 1.00 96.62 85 LEU A O 1
ATOM 665 N N . SER A 1 86 ? 7.679 3.163 7.015 1.00 95.88 86 SER A N 1
ATOM 666 C CA . SER A 1 86 ? 8.354 4.422 6.686 1.00 95.88 86 SER A CA 1
ATOM 667 C C . SER A 1 86 ? 9.841 4.382 7.045 1.00 95.88 86 SER A C 1
ATOM 669 O O . SER A 1 86 ? 10.667 4.794 6.234 1.00 95.88 86 SER A O 1
ATOM 671 N N . LEU A 1 87 ? 10.198 3.814 8.201 1.00 97.12 87 LEU A N 1
ATOM 672 C CA . LEU A 1 87 ? 11.589 3.581 8.598 1.00 97.12 87 LEU A CA 1
ATOM 673 C C . LEU A 1 87 ? 12.308 2.627 7.646 1.00 97.12 87 LEU A C 1
ATOM 675 O O . LEU A 1 87 ? 13.443 2.901 7.278 1.00 97.12 87 LEU A O 1
ATOM 679 N N . LEU A 1 88 ? 11.660 1.542 7.218 1.00 96.38 88 LEU A N 1
ATOM 680 C CA . LEU A 1 88 ? 12.233 0.594 6.263 1.00 96.38 88 LEU A CA 1
ATOM 681 C C . LEU A 1 88 ? 12.541 1.270 4.923 1.00 96.38 88 LEU A C 1
ATOM 683 O O . LEU A 1 88 ? 13.626 1.086 4.379 1.00 96.38 88 LEU A O 1
ATOM 687 N N . LEU A 1 89 ? 11.611 2.081 4.413 1.00 95.38 89 LEU A N 1
ATOM 688 C CA . LEU A 1 89 ? 11.807 2.843 3.179 1.00 95.38 89 LEU A CA 1
ATOM 689 C C . LEU A 1 89 ? 12.931 3.876 3.321 1.00 95.38 89 LEU A C 1
ATOM 691 O O . LEU A 1 89 ? 13.730 4.037 2.402 1.00 95.38 89 LEU A O 1
ATOM 695 N N . LEU A 1 90 ? 13.019 4.545 4.473 1.00 95.31 90 LEU A N 1
ATOM 696 C CA . LEU A 1 90 ? 14.053 5.541 4.752 1.00 95.31 90 LEU A CA 1
ATOM 697 C C . LEU A 1 90 ? 15.435 4.893 4.929 1.00 95.31 90 LEU A C 1
ATOM 699 O O . LEU A 1 90 ? 16.427 5.393 4.415 1.00 95.31 90 LEU A O 1
ATOM 703 N N . LEU A 1 91 ? 15.511 3.742 5.595 1.00 93.44 91 LEU A N 1
ATOM 704 C CA . LEU A 1 91 ? 16.739 2.953 5.691 1.00 93.44 91 LEU A CA 1
ATOM 705 C C . LEU A 1 91 ? 17.166 2.424 4.322 1.00 93.44 91 LEU A C 1
ATOM 707 O O . LEU A 1 91 ? 18.347 2.478 3.998 1.00 93.44 91 LEU A O 1
ATOM 711 N N . GLY A 1 92 ? 16.215 1.967 3.504 1.00 89.56 92 GLY A N 1
ATOM 712 C CA . GLY A 1 92 ? 16.472 1.548 2.129 1.00 89.56 92 GLY A CA 1
ATOM 713 C C . GLY A 1 92 ? 17.008 2.687 1.261 1.00 89.56 92 GLY A C 1
ATOM 714 O O . GLY A 1 92 ? 17.963 2.481 0.518 1.00 89.56 92 GLY A O 1
ATOM 715 N N . SER A 1 93 ? 16.457 3.898 1.385 1.00 85.31 93 SER A N 1
ATOM 716 C CA . SER A 1 93 ? 16.938 5.061 0.630 1.00 85.31 93 SER A CA 1
ATOM 717 C C . SER A 1 93 ? 18.313 5.537 1.098 1.00 85.31 93 SER A C 1
ATOM 719 O O . SER A 1 93 ? 19.162 5.846 0.268 1.00 85.31 93 SER A O 1
ATOM 721 N N . VAL A 1 94 ? 18.582 5.536 2.407 1.00 88.19 94 VAL A N 1
ATOM 722 C CA . VAL A 1 94 ? 19.919 5.824 2.949 1.00 88.19 94 VAL A CA 1
ATOM 723 C C . VAL A 1 94 ? 20.917 4.762 2.491 1.00 88.19 94 VAL A C 1
ATOM 725 O O . VAL A 1 94 ? 21.988 5.108 2.009 1.00 88.19 94 VAL A O 1
ATOM 728 N N . TRP A 1 95 ? 20.565 3.479 2.555 1.00 84.75 95 TRP A N 1
ATOM 729 C CA . TRP A 1 95 ? 21.418 2.403 2.047 1.00 84.75 95 TRP A CA 1
ATOM 730 C C . TRP A 1 95 ? 21.706 2.558 0.548 1.00 84.75 95 TRP A C 1
ATOM 732 O O . TRP A 1 95 ? 22.847 2.402 0.130 1.00 84.75 95 TRP A O 1
ATOM 742 N N . MET A 1 96 ? 20.709 2.952 -0.245 1.00 76.19 96 MET A N 1
ATOM 743 C CA . MET A 1 96 ? 20.862 3.236 -1.676 1.00 76.19 96 MET A CA 1
ATOM 744 C C . MET A 1 96 ? 21.766 4.447 -1.959 1.00 76.19 96 MET A C 1
ATOM 746 O O . MET A 1 96 ? 22.467 4.451 -2.962 1.00 76.19 96 MET A O 1
ATOM 750 N N . LEU A 1 97 ? 21.751 5.470 -1.100 1.00 77.56 97 LEU A N 1
ATOM 751 C CA . LEU A 1 97 ? 22.583 6.671 -1.246 1.00 77.56 97 LEU A CA 1
ATOM 752 C C . LEU A 1 97 ? 24.039 6.456 -0.807 1.00 77.56 97 LEU A C 1
ATOM 754 O O . LEU A 1 97 ? 24.927 7.146 -1.299 1.00 77.56 97 LEU A O 1
ATOM 758 N N . TRP A 1 98 ? 24.271 5.560 0.155 1.00 74.81 98 TRP A N 1
ATOM 759 C CA . TRP A 1 98 ? 25.589 5.312 0.753 1.00 74.81 98 TRP A CA 1
ATOM 760 C C . TRP A 1 98 ? 26.292 4.089 0.182 1.00 74.81 98 TRP A C 1
ATOM 762 O O . TRP A 1 98 ? 27.518 4.010 0.218 1.00 74.81 98 TRP A O 1
ATOM 772 N N . GLY A 1 99 ? 25.534 3.114 -0.310 1.00 68.50 99 GLY A N 1
ATOM 773 C CA . GLY A 1 99 ? 26.110 2.065 -1.119 1.00 68.50 99 GLY A CA 1
ATOM 774 C C . GLY A 1 99 ? 26.617 2.682 -2.413 1.00 68.50 99 GLY A C 1
ATOM 775 O O . GLY A 1 99 ? 25.875 3.391 -3.090 1.00 68.50 99 GLY A O 1
ATOM 776 N N . GLU A 1 100 ? 27.814 2.291 -2.844 1.00 57.91 100 GLU A N 1
ATOM 777 C CA . GLU A 1 100 ? 28.104 2.150 -4.275 1.00 57.91 100 GLU A CA 1
ATOM 778 C C . GLU A 1 100 ? 27.229 1.021 -4.850 1.00 57.91 100 GLU A C 1
ATOM 780 O O . GLU A 1 100 ? 27.700 0.064 -5.459 1.00 57.91 100 GLU A O 1
ATOM 785 N N . ALA A 1 101 ? 25.922 1.084 -4.587 1.00 51.09 101 ALA A N 1
ATOM 786 C CA . ALA A 1 101 ? 24.938 0.375 -5.349 1.00 51.09 101 ALA A CA 1
ATOM 787 C C . ALA A 1 101 ? 25.055 1.013 -6.722 1.00 51.09 101 ALA A C 1
ATOM 789 O O . ALA A 1 101 ? 24.500 2.083 -6.980 1.00 51.09 101 ALA A O 1
ATOM 790 N N . ASP A 1 102 ? 25.862 0.380 -7.564 1.00 48.03 102 ASP A N 1
ATOM 791 C CA . ASP A 1 102 ? 25.864 0.580 -8.995 1.00 48.03 102 ASP A CA 1
ATOM 792 C C . ASP A 1 102 ? 24.464 0.172 -9.456 1.00 48.03 102 ASP A C 1
ATOM 794 O O . ASP A 1 102 ? 24.183 -0.961 -9.848 1.00 48.03 102 ASP A O 1
ATOM 798 N N . LEU A 1 103 ? 23.511 1.082 -9.232 1.00 48.28 103 LEU A N 1
ATOM 799 C CA . LEU A 1 103 ? 22.180 1.021 -9.783 1.00 48.28 103 LEU A CA 1
ATOM 800 C C . LEU A 1 103 ? 22.450 0.846 -11.254 1.00 48.28 103 LEU A C 1
ATOM 802 O O . LEU A 1 103 ? 23.029 1.747 -11.869 1.00 48.28 103 LEU A O 1
ATOM 806 N N . GLN A 1 104 ? 22.109 -0.339 -11.764 1.00 50.09 104 GLN A N 1
ATOM 807 C CA . GLN A 1 104 ? 22.381 -0.691 -13.143 1.00 50.09 104 GLN A CA 1
ATOM 808 C C . GLN A 1 104 ? 22.067 0.533 -14.015 1.00 50.09 104 GLN A C 1
ATOM 810 O O . GLN A 1 104 ? 21.048 1.196 -13.762 1.00 50.09 104 GLN A O 1
ATOM 815 N N . PRO A 1 105 ? 22.888 0.850 -15.031 1.00 48.69 105 PRO A N 1
ATOM 816 C CA . PRO A 1 105 ? 22.724 2.047 -15.862 1.00 48.69 105 PRO A CA 1
ATOM 817 C C . PRO A 1 105 ? 21.297 2.232 -16.427 1.00 48.69 105 PRO A C 1
ATOM 819 O O . PRO A 1 105 ? 20.927 3.335 -16.807 1.00 48.69 105 PRO A O 1
ATOM 822 N N . ARG A 1 106 ? 20.462 1.186 -16.368 1.00 45.22 106 ARG A N 1
ATOM 823 C CA . ARG A 1 106 ? 18.997 1.145 -16.537 1.00 45.22 106 ARG A CA 1
ATOM 824 C C . ARG A 1 106 ? 18.190 2.231 -15.834 1.00 45.22 106 ARG A C 1
ATOM 826 O O . ARG A 1 106 ? 17.142 2.608 -16.347 1.00 45.22 106 ARG A O 1
ATOM 833 N N . LEU A 1 107 ? 18.617 2.689 -14.657 1.00 41.91 107 LEU A N 1
ATOM 834 C CA . LEU A 1 107 ? 17.885 3.701 -13.880 1.00 41.91 107 LEU A CA 1
ATOM 835 C C . LEU A 1 107 ? 18.367 5.131 -14.164 1.00 41.91 107 LEU A C 1
ATOM 837 O O . LEU A 1 107 ? 17.736 6.093 -13.720 1.00 41.91 107 LEU A O 1
ATOM 841 N N . ARG A 1 108 ? 19.457 5.290 -14.927 1.00 44.28 108 ARG A N 1
ATOM 842 C CA . ARG A 1 108 ? 19.896 6.591 -15.434 1.00 44.28 108 ARG A CA 1
ATOM 843 C C . ARG A 1 108 ? 19.089 6.893 -16.691 1.00 44.28 108 ARG A C 1
ATOM 845 O O . ARG A 1 108 ? 19.381 6.385 -17.766 1.00 44.28 108 ARG A O 1
ATOM 852 N N . PHE A 1 109 ? 18.060 7.720 -16.552 1.00 42.81 109 PHE A N 1
ATOM 853 C CA . PHE A 1 109 ? 17.353 8.292 -17.694 1.00 42.81 109 PHE A CA 1
ATOM 854 C C . PHE A 1 109 ? 18.325 9.182 -18.486 1.00 42.81 109 PHE A C 1
ATOM 856 O O . PHE A 1 109 ? 18.498 10.354 -18.159 1.00 42.81 109 PHE A O 1
ATOM 863 N N . GLN A 1 110 ? 18.989 8.633 -19.506 1.00 40.00 110 GLN A N 1
ATOM 864 C CA . GLN A 1 110 ? 19.691 9.446 -20.494 1.00 40.00 110 GLN A CA 1
ATOM 865 C C . GLN A 1 110 ? 18.643 10.055 -21.427 1.00 40.00 110 GLN A C 1
ATOM 867 O O . GLN A 1 110 ? 18.039 9.383 -22.256 1.00 40.00 110 GLN A O 1
ATOM 872 N N . THR A 1 111 ? 18.394 11.350 -21.257 1.00 36.53 111 THR A N 1
ATOM 873 C CA . THR A 1 111 ? 17.534 12.164 -22.130 1.00 36.53 111 THR A CA 1
ATOM 874 C C . THR A 1 111 ? 18.270 12.718 -23.354 1.00 36.53 111 THR A C 1
ATOM 876 O O . THR A 1 111 ? 17.715 13.541 -24.077 1.00 36.53 111 THR A O 1
ATOM 879 N N . GLY A 1 112 ? 19.499 12.277 -23.621 1.00 35.59 112 GLY A N 1
ATOM 880 C CA . GLY A 1 112 ? 20.239 12.646 -24.824 1.00 35.59 112 GLY A CA 1
ATOM 881 C C . GLY A 1 112 ? 20.103 11.569 -25.891 1.00 35.59 112 GLY A C 1
ATOM 882 O O . GLY A 1 112 ? 20.288 10.393 -25.594 1.00 35.59 112 GLY A O 1
ATOM 883 N N . ALA A 1 113 ? 19.820 11.963 -27.135 1.00 38.75 113 ALA A N 1
ATOM 884 C CA . ALA A 1 113 ? 20.241 11.161 -28.279 1.00 38.75 113 ALA A CA 1
ATOM 885 C C . ALA A 1 113 ? 21.742 10.905 -28.097 1.00 38.75 113 ALA A C 1
ATOM 887 O O . ALA A 1 113 ? 22.486 11.881 -28.000 1.00 38.75 113 ALA A O 1
ATOM 888 N N . ALA A 1 114 ? 22.158 9.645 -27.925 1.00 42.41 114 ALA A N 1
ATOM 889 C CA . ALA A 1 114 ? 23.557 9.330 -27.671 1.00 42.41 114 ALA A CA 1
ATOM 890 C C . ALA A 1 114 ? 24.457 10.056 -28.667 1.00 42.41 114 ALA A C 1
ATOM 892 O O . ALA A 1 114 ? 24.359 9.866 -29.880 1.00 42.41 114 ALA A O 1
ATOM 893 N N . GLU A 1 115 ? 25.348 10.870 -28.120 1.00 41.19 115 GLU A N 1
ATOM 894 C CA . GLU A 1 115 ? 26.561 11.289 -28.789 1.00 41.19 115 GLU A CA 1
ATOM 895 C C . GLU A 1 115 ? 27.425 10.028 -28.897 1.00 41.19 115 GLU A C 1
ATOM 897 O O . GLU A 1 115 ? 28.146 9.650 -27.976 1.00 41.19 115 GLU A O 1
ATOM 902 N N . TYR A 1 116 ? 27.218 9.275 -29.975 1.00 50.19 116 TYR A N 1
ATOM 903 C CA . TYR A 1 116 ? 28.025 8.107 -30.286 1.00 50.19 116 TYR A CA 1
ATOM 904 C C . TYR A 1 116 ? 29.454 8.590 -30.535 1.00 50.19 116 TYR A C 1
ATOM 906 O O . TYR A 1 116 ? 29.662 9.507 -31.335 1.00 50.19 116 TYR A O 1
ATOM 914 N N . VAL A 1 117 ? 30.433 8.006 -29.844 1.00 45.50 117 VAL A N 1
ATOM 915 C CA . VAL A 1 117 ? 31.845 8.302 -30.106 1.00 45.50 117 VAL A CA 1
ATOM 916 C C . VAL A 1 117 ? 32.141 7.833 -31.529 1.00 45.50 117 VAL A C 1
ATOM 918 O O . VAL A 1 117 ? 32.056 6.648 -31.841 1.00 45.50 117 VAL A O 1
ATOM 921 N N . GLN A 1 118 ? 32.390 8.798 -32.413 1.00 52.97 118 GLN A N 1
ATOM 922 C CA . GLN A 1 118 ? 32.591 8.570 -33.838 1.00 52.97 118 GLN A CA 1
ATOM 923 C C . GLN A 1 118 ? 34.015 8.072 -34.087 1.00 52.97 118 GLN A C 1
ATOM 925 O O . GLN A 1 118 ? 34.945 8.864 -34.224 1.00 52.97 118 GLN A O 1
ATOM 930 N N . GLU A 1 119 ? 34.195 6.757 -34.142 1.00 52.22 119 GLU A N 1
ATOM 931 C CA . GLU A 1 119 ? 35.434 6.159 -34.639 1.00 52.22 119 GLU A CA 1
ATOM 932 C C . GLU A 1 119 ? 35.317 5.967 -36.157 1.00 52.22 119 GLU A C 1
ATOM 934 O O . GLU A 1 119 ? 34.703 5.019 -36.641 1.00 52.22 119 GLU A O 1
ATOM 939 N N . GLY A 1 120 ? 35.851 6.920 -36.925 1.00 64.38 120 GLY A N 1
ATOM 940 C CA . GLY A 1 120 ? 35.908 6.845 -38.387 1.00 64.38 120 GLY A CA 1
ATOM 941 C C . GLY A 1 120 ? 35.664 8.180 -39.088 1.00 64.38 120 GLY A C 1
ATOM 942 O O . GLY A 1 120 ? 35.211 9.154 -38.492 1.00 64.38 120 GLY A O 1
ATOM 943 N N . THR A 1 121 ? 35.968 8.224 -40.383 1.00 76.06 121 THR A N 1
ATOM 944 C CA . THR A 1 121 ? 35.652 9.379 -41.236 1.00 76.06 121 THR A CA 1
ATOM 945 C C . THR A 1 121 ? 34.239 9.211 -41.786 1.00 76.06 121 THR A C 1
ATOM 947 O O . THR A 1 121 ? 33.933 8.175 -42.376 1.00 76.06 121 THR A O 1
ATOM 950 N N . LEU A 1 122 ? 33.366 10.203 -41.586 1.00 77.44 122 LEU A N 1
ATOM 951 C CA . LEU A 1 122 ? 32.020 10.196 -42.164 1.00 77.44 122 LEU A CA 1
ATOM 952 C C . LEU A 1 122 ? 32.122 10.286 -43.692 1.00 77.44 122 LEU A C 1
ATOM 954 O O . LEU A 1 122 ? 32.633 11.273 -44.217 1.00 77.44 122 LEU A O 1
ATOM 958 N N . LEU A 1 123 ? 31.617 9.270 -44.389 1.00 79.38 123 LEU A N 1
ATOM 959 C CA . LEU A 1 123 ? 31.524 9.259 -45.847 1.00 79.38 123 LEU A CA 1
ATOM 960 C C . LEU A 1 123 ? 30.194 9.819 -46.338 1.00 79.38 123 LEU A C 1
ATOM 962 O O . LEU A 1 123 ? 30.161 10.545 -47.327 1.00 79.38 123 LEU A O 1
ATOM 966 N N . ARG A 1 124 ? 29.085 9.460 -45.676 1.00 78.75 124 ARG A N 1
ATOM 967 C CA . ARG A 1 124 ? 27.742 9.794 -46.165 1.00 78.75 124 ARG A CA 1
ATOM 968 C C . ARG A 1 124 ? 26.692 9.811 -45.058 1.00 78.75 124 ARG A C 1
ATOM 970 O O . ARG A 1 124 ? 26.701 8.944 -44.186 1.00 78.75 124 ARG A O 1
ATOM 977 N N . SER A 1 125 ? 25.752 10.750 -45.132 1.00 81.19 125 SER A N 1
ATOM 978 C CA . SER A 1 125 ? 24.518 10.764 -44.340 1.00 81.19 125 SER A CA 1
ATOM 979 C C . SER A 1 125 ? 23.318 10.333 -45.181 1.00 81.19 125 SER A C 1
ATOM 981 O O . SER A 1 125 ? 23.287 10.468 -46.405 1.00 81.19 125 SER A O 1
ATOM 983 N N . GLY A 1 126 ? 22.312 9.781 -44.519 1.00 80.88 126 GLY A N 1
ATOM 984 C CA . GLY A 1 126 ? 21.063 9.384 -45.144 1.00 80.88 126 GLY A CA 1
ATOM 985 C C . GLY A 1 126 ? 19.919 9.317 -44.145 1.00 80.88 126 GLY A C 1
ATOM 986 O O . GLY A 1 126 ? 20.092 9.495 -42.936 1.00 80.88 126 GLY A O 1
ATOM 987 N N . SER A 1 127 ? 18.732 9.022 -44.660 1.00 80.12 127 SER A N 1
ATOM 988 C CA . SER A 1 127 ? 17.537 8.759 -43.869 1.00 80.12 127 SER A CA 1
ATOM 989 C C . SER A 1 127 ? 17.259 7.260 -43.814 1.00 80.12 127 SER A C 1
ATOM 991 O O . SER A 1 127 ? 17.184 6.594 -44.845 1.00 80.12 127 SER A O 1
ATOM 993 N N . ALA A 1 128 ? 17.077 6.712 -42.611 1.00 79.19 128 ALA A N 1
ATOM 994 C CA . ALA A 1 128 ? 16.697 5.312 -42.424 1.00 79.19 128 ALA A CA 1
ATOM 995 C C . ALA A 1 128 ? 15.233 5.189 -42.015 1.00 79.19 128 ALA A C 1
ATOM 997 O O . ALA A 1 128 ? 14.797 5.767 -41.017 1.00 79.19 128 ALA A O 1
ATOM 998 N N . SER A 1 129 ? 14.485 4.351 -42.723 1.00 79.62 129 SER A N 1
ATOM 999 C CA . SER A 1 129 ? 13.110 4.008 -42.378 1.00 79.62 129 SER A CA 1
ATOM 1000 C C . SER A 1 129 ? 12.916 2.497 -42.286 1.00 79.62 129 SER A C 1
ATOM 1002 O O . SER A 1 129 ? 13.706 1.698 -42.789 1.00 79.62 129 SER A O 1
ATOM 1004 N N . GLY A 1 130 ? 11.853 2.087 -41.598 1.00 80.06 130 GLY A N 1
ATOM 1005 C CA . GLY A 1 130 ? 11.507 0.682 -41.419 1.00 80.06 130 GLY A CA 1
ATOM 1006 C C . GLY A 1 130 ? 11.727 0.176 -39.997 1.00 80.06 130 GLY A C 1
ATOM 1007 O O . GLY A 1 130 ? 11.745 0.930 -39.019 1.00 80.06 130 GLY A O 1
ATOM 1008 N N . GLY A 1 131 ? 11.802 -1.140 -39.882 1.00 77.75 131 GLY A N 1
ATOM 1009 C CA . GLY A 1 131 ? 11.771 -1.857 -38.622 1.00 77.75 131 GLY A CA 1
ATOM 1010 C C . GLY A 1 131 ? 11.186 -3.251 -38.787 1.00 77.75 131 GLY A C 1
ATOM 1011 O O . GLY A 1 131 ? 11.024 -3.772 -39.893 1.00 77.75 131 GLY A O 1
ATOM 1012 N N . GLY A 1 132 ? 10.863 -3.876 -37.665 1.00 76.00 132 GLY A N 1
ATOM 1013 C CA . GLY A 1 132 ? 10.228 -5.184 -37.656 1.00 76.00 132 GLY A CA 1
ATOM 1014 C C . GLY A 1 132 ? 10.376 -5.886 -36.324 1.00 76.00 132 GLY A C 1
ATOM 1015 O O . GLY A 1 132 ? 10.831 -5.306 -35.337 1.00 76.00 132 GLY A O 1
ATOM 1016 N N . ARG A 1 133 ? 9.958 -7.148 -36.297 1.00 71.50 133 ARG A N 1
ATOM 1017 C CA . ARG A 1 133 ? 10.041 -7.983 -35.101 1.00 71.50 133 ARG A CA 1
ATOM 1018 C C . ARG A 1 133 ? 11.212 -8.940 -35.223 1.00 71.50 133 ARG A C 1
ATOM 1020 O O . ARG A 1 133 ? 11.350 -9.618 -36.238 1.00 71.50 133 ARG A O 1
ATOM 1027 N N . LEU A 1 134 ? 12.014 -8.994 -34.171 1.00 69.88 134 LEU A N 1
ATOM 1028 C CA . LEU A 1 134 ? 13.050 -9.993 -33.964 1.00 69.88 134 LEU A CA 1
ATOM 1029 C C . LEU A 1 134 ? 12.727 -10.709 -32.651 1.00 69.88 134 LEU A C 1
ATOM 1031 O O . LEU A 1 134 ? 13.059 -10.241 -31.562 1.00 69.88 134 LEU A O 1
ATOM 1035 N N . GLY A 1 135 ? 11.973 -11.804 -32.760 1.00 70.62 135 GLY A N 1
ATOM 1036 C CA . GLY A 1 135 ? 11.445 -12.537 -31.614 1.00 70.62 135 GLY A CA 1
ATOM 1037 C C . GLY A 1 135 ? 10.486 -11.684 -30.776 1.00 70.62 135 GLY A C 1
ATOM 1038 O O . GLY A 1 135 ? 9.399 -11.291 -31.218 1.00 70.62 135 GLY A O 1
ATOM 1039 N N . VAL A 1 136 ? 10.887 -11.406 -29.534 1.00 69.31 136 VAL A N 1
ATOM 1040 C CA . VAL A 1 136 ? 10.121 -10.595 -28.569 1.00 69.31 136 VAL A CA 1
ATOM 1041 C C . VAL A 1 136 ? 10.388 -9.092 -28.687 1.00 69.31 136 VAL A C 1
ATOM 1043 O O . VAL A 1 136 ? 9.656 -8.296 -28.096 1.00 69.31 136 VAL A O 1
ATOM 1046 N N . TYR A 1 137 ? 11.395 -8.700 -29.472 1.00 72.44 137 TYR A N 1
ATOM 1047 C CA . TYR A 1 137 ? 11.795 -7.312 -29.667 1.00 72.44 137 TYR A CA 1
ATOM 1048 C C . TYR A 1 137 ? 11.134 -6.717 -30.910 1.00 72.44 137 TYR A C 1
ATOM 1050 O O . TYR A 1 137 ? 11.109 -7.326 -31.980 1.00 72.44 137 TYR A O 1
ATOM 1058 N N . THR A 1 138 ? 10.616 -5.498 -30.779 1.00 77.38 138 THR A N 1
ATOM 1059 C CA . THR A 1 138 ? 10.153 -4.674 -31.901 1.00 77.38 138 THR A CA 1
ATOM 1060 C C . THR A 1 138 ? 11.162 -3.563 -32.136 1.00 77.38 138 THR A C 1
ATOM 1062 O O . THR A 1 138 ? 11.355 -2.727 -31.257 1.00 77.38 138 THR A O 1
ATOM 1065 N N . LEU A 1 139 ? 11.792 -3.558 -33.309 1.00 77.81 139 LEU A N 1
ATOM 1066 C CA . LEU A 1 139 ? 12.769 -2.555 -33.726 1.00 77.81 139 LEU A CA 1
ATOM 1067 C C . LEU A 1 139 ? 12.115 -1.518 -34.639 1.00 77.81 139 LEU A C 1
ATOM 1069 O O . LEU A 1 139 ? 11.292 -1.868 -35.491 1.00 77.81 139 LEU A O 1
ATOM 1073 N N . ARG A 1 140 ? 12.529 -0.256 -34.519 1.00 81.25 140 ARG A N 1
ATOM 1074 C CA . ARG A 1 140 ? 12.100 0.840 -35.396 1.00 81.25 140 ARG A CA 1
ATOM 1075 C C . ARG A 1 140 ? 13.249 1.809 -35.653 1.00 81.25 140 ARG A C 1
ATOM 1077 O O . ARG A 1 140 ? 13.855 2.269 -34.693 1.00 81.25 140 ARG A O 1
ATOM 1084 N N . ALA A 1 141 ? 13.513 2.144 -36.913 1.00 79.75 141 ALA A N 1
ATOM 1085 C CA . ALA A 1 141 ? 14.497 3.171 -37.263 1.00 79.75 141 ALA A CA 1
ATOM 1086 C C . ALA A 1 141 ? 14.075 4.554 -36.735 1.00 79.75 141 ALA A C 1
ATOM 1088 O O . ALA A 1 141 ? 12.885 4.886 -36.750 1.00 79.75 141 ALA A O 1
ATOM 1089 N N . GLN A 1 142 ? 15.039 5.349 -36.263 1.00 77.31 142 GLN A N 1
ATOM 1090 C CA . GLN A 1 142 ? 14.798 6.707 -35.756 1.00 77.31 142 GLN A CA 1
ATOM 1091 C C . GLN A 1 142 ? 14.840 7.793 -36.843 1.00 77.31 142 GLN A C 1
ATOM 1093 O O . GLN A 1 142 ? 14.635 8.961 -36.528 1.00 77.31 142 GLN A O 1
ATOM 1098 N N . GLY A 1 143 ? 15.038 7.425 -38.112 1.00 75.00 143 GLY A N 1
ATOM 1099 C CA . GLY A 1 143 ? 14.980 8.364 -39.234 1.00 75.00 143 GLY A CA 1
ATOM 1100 C C . GLY A 1 143 ? 16.333 8.740 -39.830 1.00 75.00 143 GLY A C 1
ATOM 1101 O O . GLY A 1 143 ? 16.339 9.330 -40.898 1.00 75.00 143 GLY A O 1
ATOM 1102 N N . SER A 1 144 ? 17.460 8.372 -39.216 1.00 78.88 144 SER A N 1
ATOM 1103 C CA . SER A 1 144 ? 18.808 8.697 -39.705 1.00 78.88 144 SER A CA 1
ATOM 1104 C C . SER A 1 144 ? 19.652 7.452 -39.997 1.00 78.88 144 SER A C 1
ATOM 1106 O O . SER A 1 144 ? 19.464 6.397 -39.390 1.00 78.88 144 SER A O 1
ATOM 1108 N N . ALA A 1 145 ? 20.581 7.585 -40.941 1.00 80.25 145 ALA A N 1
ATOM 1109 C CA . ALA A 1 145 ? 21.646 6.638 -41.254 1.00 80.25 145 ALA A CA 1
ATOM 1110 C C . ALA A 1 145 ? 22.952 7.399 -41.501 1.00 80.25 145 ALA A C 1
ATOM 1112 O O . ALA A 1 145 ? 22.940 8.488 -42.074 1.00 80.25 145 ALA A O 1
ATOM 1113 N N . ALA A 1 146 ? 24.076 6.807 -41.112 1.00 80.69 146 ALA A N 1
ATOM 1114 C CA . ALA A 1 146 ? 25.401 7.347 -41.391 1.00 80.69 146 ALA A CA 1
ATOM 1115 C C . ALA A 1 146 ? 26.351 6.233 -41.838 1.00 80.69 146 ALA A C 1
ATOM 1117 O O . ALA A 1 146 ? 26.342 5.143 -41.268 1.00 80.69 146 ALA A O 1
ATOM 1118 N N . LEU A 1 147 ? 27.159 6.508 -42.860 1.00 81.31 147 LEU A N 1
ATOM 1119 C CA . LEU A 1 147 ? 28.219 5.632 -43.341 1.00 81.31 147 LEU A CA 1
ATOM 1120 C C . LEU A 1 147 ? 29.572 6.175 -42.896 1.00 81.31 147 LEU A C 1
ATOM 1122 O O . LEU A 1 147 ? 29.942 7.292 -43.255 1.00 81.31 147 LEU A O 1
ATOM 1126 N N . TYR A 1 148 ? 30.319 5.356 -42.172 1.00 79.81 148 TYR A N 1
ATOM 1127 C CA . TYR A 1 148 ? 31.669 5.655 -41.720 1.00 79.81 148 TYR A CA 1
ATOM 1128 C C . TYR A 1 148 ? 32.681 4.770 -42.433 1.00 79.81 148 TYR A C 1
ATOM 1130 O O . TYR A 1 148 ? 32.416 3.598 -42.696 1.00 79.81 148 TYR A O 1
ATOM 1138 N N . GLN A 1 149 ? 33.855 5.327 -42.705 1.00 80.56 149 GLN A N 1
ATOM 1139 C CA . GLN A 1 149 ? 35.032 4.574 -43.106 1.00 80.56 149 GLN A CA 1
ATOM 1140 C C . GLN A 1 149 ? 36.019 4.522 -41.949 1.00 80.56 149 GLN A C 1
ATOM 1142 O O . GLN A 1 149 ? 36.465 5.553 -41.438 1.00 80.56 149 GLN A O 1
ATOM 1147 N N . GLU A 1 150 ? 36.375 3.307 -41.566 1.00 79.75 150 GLU A N 1
ATOM 1148 C CA . GLU A 1 150 ? 37.423 3.016 -40.602 1.00 79.75 150 GLU A CA 1
ATOM 1149 C C . GLU A 1 150 ? 38.576 2.315 -41.325 1.00 79.75 150 GLU A C 1
ATOM 1151 O O . GLU A 1 150 ? 38.363 1.555 -42.269 1.00 79.75 150 GLU A O 1
ATOM 1156 N N . THR A 1 151 ? 39.806 2.561 -40.892 1.00 75.75 151 THR A N 1
ATOM 1157 C CA . THR A 1 151 ? 40.965 1.798 -41.361 1.00 75.75 151 THR A CA 1
ATOM 1158 C C . THR A 1 151 ? 41.232 0.694 -40.348 1.00 75.75 151 THR A C 1
ATOM 1160 O O . THR A 1 151 ? 41.607 0.983 -39.214 1.00 75.75 151 THR A O 1
ATOM 1163 N N . GLY A 1 152 ? 41.033 -0.563 -40.746 1.00 69.81 152 GLY A N 1
ATOM 1164 C CA . GLY A 1 152 ? 41.340 -1.720 -39.911 1.00 69.81 152 GLY A CA 1
ATOM 1165 C C . GLY A 1 152 ? 42.831 -1.802 -39.567 1.00 69.81 152 GLY A C 1
ATOM 1166 O O . GLY A 1 152 ? 43.670 -1.174 -40.219 1.00 69.81 152 GLY A O 1
ATOM 1167 N N . SER A 1 153 ? 43.181 -2.625 -38.572 1.00 67.50 153 SER A N 1
ATOM 1168 C CA . SER A 1 153 ? 44.574 -2.841 -38.129 1.00 67.50 153 SER A CA 1
ATOM 1169 C C . SER A 1 153 ? 45.532 -3.224 -39.260 1.00 67.50 153 SER A C 1
ATOM 1171 O O . SER A 1 153 ? 46.729 -2.957 -39.181 1.00 67.50 153 SER A O 1
ATOM 1173 N N . ASP A 1 154 ? 44.983 -3.819 -40.318 1.00 73.00 154 ASP A N 1
ATOM 1174 C CA . ASP A 1 154 ? 45.710 -4.367 -41.458 1.00 73.00 154 ASP A CA 1
ATOM 1175 C C . ASP A 1 154 ? 45.802 -3.361 -42.627 1.00 73.00 154 ASP A C 1
ATOM 1177 O O . ASP A 1 154 ? 46.279 -3.697 -43.710 1.00 73.00 154 ASP A O 1
ATOM 1181 N N . GLY A 1 155 ? 45.336 -2.120 -42.430 1.00 68.12 155 GLY A N 1
ATOM 1182 C CA . GLY A 1 155 ? 45.311 -1.062 -43.446 1.00 68.12 155 GLY A CA 1
ATOM 1183 C C . GLY A 1 155 ? 44.147 -1.160 -44.439 1.00 68.12 155 GLY A C 1
ATOM 1184 O O . GLY A 1 155 ? 44.067 -0.364 -45.373 1.00 68.12 155 GLY A O 1
ATOM 1185 N N . THR A 1 156 ? 43.241 -2.120 -44.255 1.00 74.50 156 THR A N 1
ATOM 1186 C CA . THR A 1 156 ? 42.037 -2.288 -45.074 1.00 74.50 156 THR A CA 1
ATOM 1187 C C . THR A 1 156 ? 40.962 -1.279 -44.677 1.00 74.50 156 THR A C 1
ATOM 1189 O O . THR A 1 156 ? 40.723 -1.037 -43.496 1.00 74.50 156 THR A O 1
ATOM 1192 N N . ALA A 1 157 ? 40.298 -0.679 -45.665 1.00 76.62 157 ALA A N 1
ATOM 1193 C CA . ALA A 1 157 ? 39.141 0.172 -45.413 1.00 76.62 157 ALA A CA 1
ATOM 1194 C C . ALA A 1 157 ? 37.926 -0.696 -45.058 1.00 76.62 157 ALA A C 1
ATOM 1196 O O . ALA A 1 157 ? 37.545 -1.573 -45.830 1.00 76.62 157 ALA A O 1
ATOM 1197 N N . ILE A 1 158 ? 37.323 -0.437 -43.901 1.00 75.44 158 ILE A N 1
ATOM 1198 C CA . ILE A 1 158 ? 36.109 -1.086 -43.413 1.00 75.44 158 ILE A CA 1
ATOM 1199 C C . ILE A 1 158 ? 34.998 -0.040 -43.417 1.00 75.44 158 ILE A C 1
ATOM 1201 O O . ILE A 1 158 ? 35.119 1.020 -42.802 1.00 75.44 158 ILE A O 1
ATOM 1205 N N . LEU A 1 159 ? 33.903 -0.338 -44.111 1.00 77.75 159 LEU A N 1
ATOM 1206 C CA . LEU A 1 159 ? 32.743 0.540 -44.183 1.00 77.75 159 LEU A CA 1
ATOM 1207 C C . LEU A 1 159 ? 31.728 0.134 -43.115 1.00 77.75 159 LEU A C 1
ATOM 1209 O O . LEU A 1 159 ? 31.272 -1.006 -43.094 1.00 77.75 159 LEU A O 1
ATOM 1213 N N . ARG A 1 160 ? 31.351 1.058 -42.231 1.00 78.62 160 ARG A N 1
ATOM 1214 C CA . ARG A 1 160 ? 30.366 0.835 -41.167 1.00 78.62 160 ARG A CA 1
ATOM 1215 C C . ARG A 1 160 ? 29.141 1.714 -41.379 1.00 78.62 160 ARG A C 1
ATOM 1217 O O . ARG A 1 160 ? 29.206 2.930 -41.233 1.00 78.62 160 ARG A O 1
ATOM 1224 N N . LEU A 1 161 ? 28.010 1.095 -41.687 1.00 78.25 161 LEU A N 1
ATOM 1225 C CA . LEU A 1 161 ? 26.708 1.749 -41.745 1.00 78.25 161 LEU A CA 1
ATOM 1226 C C . LEU A 1 161 ? 26.035 1.684 -40.372 1.00 78.25 161 LEU A C 1
ATOM 1228 O O . LEU A 1 161 ? 25.742 0.600 -39.877 1.00 78.25 161 LEU A O 1
ATOM 1232 N N . GLN A 1 162 ? 25.759 2.839 -39.781 1.00 78.00 162 GLN A N 1
ATOM 1233 C CA . GLN A 1 162 ? 25.111 2.977 -38.482 1.00 78.00 162 GLN A CA 1
ATOM 1234 C C . GLN A 1 162 ? 23.675 3.484 -38.636 1.00 78.00 162 GLN A C 1
ATOM 1236 O O . GLN A 1 162 ? 23.426 4.498 -39.290 1.00 78.00 162 GLN A O 1
ATOM 1241 N N . ILE A 1 163 ? 22.726 2.786 -38.010 1.00 74.56 163 ILE A N 1
ATOM 1242 C CA . ILE A 1 163 ? 21.304 3.147 -37.990 1.00 74.56 163 ILE A CA 1
ATOM 1243 C C . ILE A 1 163 ? 20.822 3.208 -36.537 1.00 74.56 163 ILE A C 1
ATOM 1245 O O . ILE A 1 163 ? 20.678 2.159 -35.897 1.00 74.56 163 ILE A O 1
ATOM 1249 N N . PRO A 1 164 ? 20.519 4.403 -36.002 1.00 75.81 164 PRO A N 1
ATOM 1250 C CA . PRO A 1 164 ? 19.866 4.538 -34.710 1.00 75.81 164 PRO A CA 1
ATOM 1251 C C . PRO A 1 164 ? 18.459 3.936 -34.736 1.00 75.81 164 PRO A C 1
ATOM 1253 O O . PRO A 1 164 ? 17.631 4.228 -35.608 1.00 75.81 164 PRO A O 1
ATOM 1256 N N . ILE A 1 165 ? 18.168 3.093 -33.751 1.00 71.44 165 ILE A N 1
ATOM 1257 C CA . ILE A 1 165 ? 16.899 2.386 -33.611 1.00 71.44 165 ILE A CA 1
ATOM 1258 C C . ILE A 1 165 ? 16.292 2.565 -32.219 1.00 71.44 165 ILE A C 1
ATOM 1260 O O . ILE A 1 165 ? 16.964 2.798 -31.217 1.00 71.44 165 ILE A O 1
ATOM 1264 N N . THR A 1 166 ? 14.971 2.437 -32.160 1.00 73.06 166 THR A N 1
ATOM 1265 C CA . THR A 1 166 ? 14.204 2.268 -30.925 1.00 73.06 166 THR A CA 1
ATOM 1266 C C . THR A 1 166 ? 13.755 0.823 -30.809 1.00 73.06 166 THR A C 1
ATOM 1268 O O . THR A 1 166 ? 13.267 0.243 -31.782 1.00 73.06 166 THR A O 1
ATOM 1271 N N . ILE A 1 167 ? 13.865 0.270 -29.608 1.00 71.06 167 ILE A N 1
ATOM 1272 C CA . ILE A 1 167 ? 13.516 -1.106 -29.281 1.00 71.06 167 ILE A CA 1
ATOM 1273 C C . ILE A 1 167 ? 12.430 -1.098 -28.218 1.00 71.06 167 ILE A C 1
ATOM 1275 O O . ILE A 1 167 ? 12.534 -0.406 -27.208 1.00 71.06 167 ILE A O 1
ATOM 1279 N N . ALA A 1 168 ? 11.389 -1.894 -28.439 1.00 71.25 168 ALA A N 1
ATOM 1280 C CA . ALA A 1 168 ? 10.342 -2.141 -27.460 1.00 71.25 168 ALA A CA 1
ATOM 1281 C C . ALA A 1 168 ? 10.143 -3.648 -27.262 1.00 71.25 168 ALA A C 1
ATOM 1283 O O . ALA A 1 168 ? 10.058 -4.398 -28.239 1.00 71.25 168 ALA A O 1
ATOM 1284 N N . HIS A 1 169 ? 10.023 -4.089 -26.011 1.00 68.62 169 HIS A N 1
ATOM 1285 C CA . HIS A 1 169 ? 9.628 -5.454 -25.659 1.00 68.62 169 HIS A CA 1
ATOM 1286 C C . HIS A 1 169 ? 8.739 -5.452 -24.401 1.00 68.62 169 HIS A C 1
ATOM 1288 O O . HIS A 1 169 ? 8.892 -4.585 -23.542 1.00 68.62 169 HIS A O 1
ATOM 1294 N N . PRO A 1 170 ? 7.798 -6.406 -24.268 1.00 64.38 170 PRO A N 1
ATOM 1295 C CA . PRO A 1 170 ? 6.902 -6.473 -23.109 1.00 64.38 170 PRO A CA 1
ATOM 1296 C C . PRO A 1 170 ? 7.554 -7.081 -21.852 1.00 64.38 170 PRO A C 1
ATOM 1298 O O . PRO A 1 170 ? 6.998 -6.978 -20.763 1.00 64.38 170 PRO A O 1
ATOM 1301 N N . GLN A 1 171 ? 8.704 -7.746 -21.990 1.00 68.31 171 GLN A N 1
ATOM 1302 C CA . GLN A 1 171 ? 9.351 -8.513 -20.918 1.00 68.31 171 GLN A CA 1
ATOM 1303 C C . GLN A 1 171 ? 10.473 -7.715 -20.248 1.00 68.31 171 GLN A C 1
ATOM 1305 O O . GLN A 1 171 ? 11.604 -7.750 -20.711 1.00 68.31 171 GLN A O 1
ATOM 1310 N N . LEU A 1 172 ? 10.172 -7.006 -19.162 1.00 59.09 172 LEU A N 1
ATOM 1311 C CA . LEU A 1 172 ? 11.072 -6.050 -18.486 1.00 59.09 172 LEU A CA 1
ATOM 1312 C C . LEU A 1 172 ? 12.378 -6.640 -17.914 1.00 59.09 172 LEU A C 1
ATOM 1314 O O . LEU A 1 172 ? 13.245 -5.894 -17.473 1.00 59.09 172 LEU A O 1
ATOM 1318 N N . TRP A 1 173 ? 12.497 -7.966 -17.889 1.00 62.56 173 TRP A N 1
ATOM 1319 C CA . TRP A 1 173 ? 13.630 -8.720 -17.344 1.00 62.56 173 TRP A CA 1
ATOM 1320 C C . TRP A 1 173 ? 14.618 -9.210 -18.414 1.00 62.56 173 TRP A C 1
ATOM 1322 O O . TRP A 1 173 ? 15.525 -9.967 -18.089 1.00 62.56 173 TRP A O 1
ATOM 1332 N N . LEU A 1 174 ? 14.416 -8.850 -19.686 1.00 60.66 174 LEU A N 1
ATOM 1333 C CA . LEU A 1 174 ? 15.374 -9.131 -20.756 1.00 60.66 174 LEU A CA 1
ATOM 1334 C C . LEU A 1 174 ? 16.365 -7.975 -20.893 1.00 60.66 174 LEU A C 1
ATOM 1336 O O . LEU A 1 174 ? 15.966 -6.815 -20.980 1.00 60.66 174 LEU A O 1
ATOM 1340 N N . ASP A 1 175 ? 17.650 -8.315 -20.922 1.00 52.12 175 ASP A N 1
ATOM 1341 C CA . ASP A 1 175 ? 18.732 -7.356 -20.706 1.00 52.12 175 ASP A CA 1
ATOM 1342 C C . ASP A 1 175 ? 19.120 -6.572 -21.969 1.00 52.12 175 ASP A C 1
ATOM 1344 O O . ASP A 1 175 ? 19.483 -5.397 -21.878 1.00 52.12 175 ASP A O 1
ATOM 1348 N N . HIS A 1 176 ? 18.984 -7.194 -23.144 1.00 55.00 176 HIS A N 1
ATOM 1349 C CA . HIS A 1 176 ? 19.126 -6.598 -24.475 1.00 55.00 176 HIS A CA 1
ATOM 1350 C C . HIS A 1 176 ? 18.964 -7.681 -25.551 1.00 55.00 176 HIS A C 1
ATOM 1352 O O . HIS A 1 176 ? 19.146 -8.870 -25.270 1.00 55.00 176 HIS A O 1
ATOM 1358 N N . PRO A 1 177 ? 18.732 -7.297 -26.819 1.00 51.75 177 PRO A N 1
ATOM 1359 C CA . PRO A 1 177 ? 18.816 -8.238 -27.923 1.00 51.75 177 PRO A CA 1
ATOM 1360 C C . PRO A 1 177 ? 20.153 -9.003 -28.025 1.00 51.75 177 PRO A C 1
ATOM 1362 O O . PRO A 1 177 ? 20.154 -10.048 -28.647 1.00 51.75 177 PRO A O 1
ATOM 1365 N N . GLY A 1 178 ? 21.251 -8.596 -27.376 1.00 47.34 178 GLY A N 1
ATOM 1366 C CA . GLY A 1 178 ? 22.559 -9.269 -27.491 1.00 47.34 178 GLY A CA 1
ATOM 1367 C C . GLY A 1 178 ? 22.664 -10.709 -26.957 1.00 47.34 178 GLY A C 1
ATOM 1368 O O . GLY A 1 178 ? 23.395 -11.494 -27.545 1.00 47.34 178 GLY A O 1
ATOM 1369 N N . ASP A 1 179 ? 21.909 -11.096 -25.919 1.00 45.47 179 ASP A N 1
ATOM 1370 C CA . ASP A 1 179 ? 22.042 -12.444 -25.319 1.00 45.47 179 ASP A CA 1
ATOM 1371 C C . ASP A 1 179 ? 21.172 -13.503 -26.015 1.00 45.47 179 ASP A C 1
ATOM 1373 O O . ASP A 1 179 ? 21.321 -14.697 -25.774 1.00 45.47 179 ASP A O 1
ATOM 1377 N N . ALA A 1 180 ? 20.236 -13.072 -26.869 1.00 41.31 180 ALA A N 1
ATOM 1378 C CA . ALA A 1 180 ? 19.296 -13.951 -27.573 1.00 41.31 180 ALA A CA 1
ATOM 1379 C C . ALA A 1 180 ? 19.259 -13.729 -29.096 1.00 41.31 180 ALA A C 1
ATOM 1381 O O . ALA A 1 180 ? 18.715 -14.558 -29.827 1.00 41.31 180 ALA A O 1
ATOM 1382 N N . LEU A 1 181 ? 19.817 -12.623 -29.601 1.00 50.16 181 LEU A N 1
ATOM 1383 C CA . LEU A 1 181 ? 20.216 -12.487 -30.999 1.00 50.16 181 LEU A CA 1
ATOM 1384 C C . LEU A 1 181 ? 21.676 -12.900 -31.126 1.00 50.16 181 LEU A C 1
ATOM 1386 O O . LEU A 1 181 ? 22.551 -12.084 -31.403 1.00 50.16 181 LEU A O 1
ATOM 1390 N N . GLU A 1 182 ? 21.918 -14.196 -30.952 1.00 44.25 182 GLU A N 1
ATOM 1391 C CA . GLU A 1 182 ? 23.095 -14.824 -31.534 1.00 44.25 182 GLU A CA 1
ATOM 1392 C C . GLU A 1 182 ? 23.054 -14.553 -33.046 1.00 44.25 182 GLU A C 1
ATOM 1394 O O . GLU A 1 182 ? 22.241 -15.116 -33.775 1.00 44.25 182 GLU A O 1
ATOM 1399 N N . TRP A 1 183 ? 23.896 -13.618 -33.490 1.00 47.94 183 TRP A N 1
ATOM 1400 C CA . TRP A 1 183 ? 24.271 -13.389 -34.885 1.00 47.94 183 TRP A CA 1
ATOM 1401 C C . TRP A 1 183 ? 23.088 -13.285 -35.863 1.00 47.94 183 TRP A C 1
ATOM 1403 O O . TRP A 1 183 ? 22.900 -14.176 -36.699 1.00 47.94 183 TRP A O 1
ATOM 1413 N N . PRO A 1 184 ? 22.296 -12.193 -35.841 1.00 50.25 184 PRO A N 1
ATOM 1414 C CA . PRO A 1 184 ? 21.385 -11.950 -36.944 1.00 50.25 184 PRO A CA 1
ATOM 1415 C C . PRO A 1 184 ? 22.237 -11.770 -38.200 1.00 50.25 184 PRO A C 1
ATOM 1417 O O . PRO A 1 184 ? 22.977 -10.797 -38.329 1.00 50.25 184 PRO A O 1
ATOM 1420 N N . SER A 1 185 ? 22.141 -12.718 -39.128 1.00 51.69 185 SER A N 1
ATOM 1421 C CA . SER A 1 185 ? 22.675 -12.536 -40.471 1.00 51.69 185 SER A CA 1
ATOM 1422 C C . SER A 1 185 ? 21.854 -11.422 -41.103 1.00 51.69 185 SER A C 1
ATOM 1424 O O . SER A 1 185 ? 20.669 -11.584 -41.414 1.00 51.69 185 SER A O 1
ATOM 1426 N N . ALA A 1 186 ? 22.448 -10.234 -41.183 1.00 53.09 186 ALA A N 1
ATOM 1427 C CA . ALA A 1 186 ? 21.866 -9.168 -41.963 1.00 53.09 186 ALA A CA 1
ATOM 1428 C C . ALA A 1 186 ? 22.264 -9.371 -43.411 1.00 53.09 186 ALA A C 1
ATOM 1430 O O . ALA A 1 186 ? 23.423 -9.623 -43.695 1.00 53.09 186 ALA A O 1
ATOM 1431 N N . TYR A 1 187 ? 21.309 -9.266 -44.318 1.00 57.09 187 TYR A N 1
ATOM 1432 C CA . TYR A 1 187 ? 21.590 -9.365 -45.732 1.00 57.09 187 TYR A CA 1
ATOM 1433 C C . TYR A 1 187 ? 21.374 -8.010 -46.393 1.00 57.09 187 TYR A C 1
ATOM 1435 O O . TYR A 1 187 ? 20.289 -7.430 -46.269 1.00 57.09 187 TYR A O 1
ATOM 1443 N N . SER A 1 188 ? 22.394 -7.513 -47.092 1.00 56.69 188 SER A N 1
ATOM 1444 C CA . SER A 1 188 ? 22.265 -6.399 -48.033 1.00 56.69 188 SER A CA 1
ATOM 1445 C C . SER A 1 188 ? 22.244 -6.927 -49.460 1.00 56.69 188 SER A C 1
ATOM 1447 O O . SER A 1 188 ? 22.830 -7.965 -49.771 1.00 56.69 188 SER A O 1
ATOM 1449 N N . SER A 1 189 ? 21.546 -6.204 -50.329 1.00 55.62 189 SER A N 1
ATOM 1450 C CA . SER A 1 189 ? 21.635 -6.399 -51.769 1.00 55.62 189 SER A CA 1
ATOM 1451 C C . SER A 1 189 ? 21.838 -5.030 -52.417 1.00 55.62 189 SER A C 1
ATOM 1453 O O . SER A 1 189 ? 20.855 -4.332 -52.666 1.00 55.62 189 SER A O 1
ATOM 1455 N N . PRO A 1 190 ? 23.094 -4.595 -52.627 1.00 51.09 190 PRO A N 1
ATOM 1456 C CA . PRO A 1 190 ? 23.375 -3.276 -53.192 1.00 51.09 190 PRO A CA 1
ATOM 1457 C C . PRO A 1 190 ? 22.891 -3.127 -54.646 1.00 51.09 190 PRO A C 1
ATOM 1459 O O . PRO A 1 190 ? 22.634 -2.010 -55.076 1.00 51.09 190 PRO A O 1
ATOM 1462 N N . ARG A 1 191 ? 22.706 -4.234 -55.391 1.00 48.00 191 ARG A N 1
ATOM 1463 C CA . ARG A 1 191 ? 22.224 -4.238 -56.793 1.00 48.00 191 ARG A CA 1
ATOM 1464 C C . ARG A 1 191 ? 21.063 -5.203 -57.087 1.00 48.00 191 ARG A C 1
ATOM 1466 O O . ARG A 1 191 ? 20.709 -5.401 -58.243 1.00 48.00 191 ARG A O 1
ATOM 1473 N N . GLY A 1 192 ? 20.473 -5.840 -56.073 1.00 49.69 192 GLY A N 1
ATOM 1474 C CA . GLY A 1 192 ? 19.467 -6.900 -56.269 1.00 49.69 192 GLY A CA 1
ATOM 1475 C C . GLY A 1 192 ? 20.052 -8.276 -56.627 1.00 49.69 192 GLY A C 1
ATOM 1476 O O . GLY A 1 192 ? 19.310 -9.256 -56.696 1.00 49.69 192 GLY A O 1
ATOM 1477 N N . GLU A 1 193 ? 21.370 -8.370 -56.809 1.00 40.94 193 GLU A N 1
ATOM 1478 C CA . GLU A 1 193 ? 22.089 -9.600 -57.137 1.00 40.94 193 GLU A CA 1
ATOM 1479 C C . GLU A 1 193 ? 22.810 -10.126 -55.890 1.00 40.94 193 GLU A C 1
ATOM 1481 O O . GLU A 1 193 ? 23.894 -9.677 -55.533 1.00 40.94 193 GLU A O 1
ATOM 1486 N N . GLY A 1 194 ? 22.172 -11.067 -55.193 1.00 43.41 194 GLY A N 1
ATOM 1487 C CA . GLY A 1 194 ? 22.754 -11.741 -54.030 1.00 43.41 194 GLY A CA 1
ATOM 1488 C C . GLY A 1 194 ? 22.505 -11.046 -52.688 1.00 43.41 194 GLY A C 1
ATOM 1489 O O . GLY A 1 194 ? 22.183 -9.860 -52.610 1.00 43.41 194 GLY A O 1
ATOM 1490 N N . TRP A 1 195 ? 22.601 -11.849 -51.629 1.00 47.16 195 TRP A N 1
ATOM 1491 C CA . TRP A 1 195 ? 22.409 -11.481 -50.229 1.00 47.16 195 TRP A CA 1
ATOM 1492 C C . TRP A 1 195 ? 23.659 -11.938 -49.468 1.00 47.16 195 TRP A C 1
ATOM 1494 O O . TRP A 1 195 ? 23.909 -13.142 -49.402 1.00 47.16 195 TRP A O 1
ATOM 1504 N N . TYR A 1 196 ? 24.422 -11.014 -48.887 1.00 46.75 196 TYR A N 1
ATOM 1505 C CA . TYR A 1 196 ? 25.653 -11.329 -48.142 1.00 46.75 196 TYR A CA 1
ATOM 1506 C C . TYR A 1 196 ? 25.445 -11.124 -46.647 1.00 46.75 196 TYR A C 1
ATOM 1508 O O . TYR A 1 196 ? 24.760 -10.183 -46.263 1.00 46.75 196 TYR A O 1
ATOM 1516 N N . ALA A 1 197 ? 25.995 -12.008 -45.812 1.00 46.41 197 ALA A N 1
ATOM 1517 C CA . ALA A 1 197 ? 25.846 -11.920 -44.363 1.00 46.41 197 ALA A CA 1
ATOM 1518 C C . ALA A 1 197 ? 26.727 -10.795 -43.801 1.00 46.41 197 ALA A C 1
ATOM 1520 O O . ALA A 1 197 ? 27.948 -10.853 -43.893 1.00 46.41 197 ALA A O 1
ATOM 1521 N N . LEU A 1 198 ? 26.103 -9.796 -43.190 1.00 51.47 198 LEU A N 1
ATOM 1522 C CA . LEU A 1 198 ? 26.765 -8.677 -42.538 1.00 51.47 198 LEU A CA 1
ATOM 1523 C C . LEU A 1 198 ? 26.799 -8.944 -41.031 1.00 51.47 198 LEU A C 1
ATOM 1525 O O . LEU A 1 198 ? 25.751 -9.272 -40.454 1.00 51.47 198 LEU A O 1
ATOM 1529 N N . PRO A 1 199 ? 27.957 -8.781 -40.373 1.00 51.66 199 PRO A N 1
ATOM 1530 C CA . PRO A 1 199 ? 28.002 -8.766 -38.925 1.00 51.66 199 PRO A CA 1
ATOM 1531 C C . PRO A 1 199 ? 27.241 -7.530 -38.438 1.00 51.66 199 PRO A C 1
ATOM 1533 O O . PRO A 1 199 ? 27.529 -6.403 -38.847 1.00 51.66 199 PRO A O 1
ATOM 1536 N N . VAL A 1 200 ? 26.242 -7.758 -37.587 1.00 55.09 200 VAL A N 1
ATOM 1537 C CA . VAL A 1 200 ? 25.482 -6.691 -36.936 1.00 55.09 200 VAL A CA 1
ATOM 1538 C C . VAL A 1 200 ? 26.000 -6.544 -35.520 1.00 55.09 200 VAL A C 1
ATOM 1540 O O . VAL A 1 200 ? 25.873 -7.467 -34.716 1.00 55.09 200 VAL A O 1
ATOM 1543 N N . GLN A 1 201 ? 26.560 -5.381 -35.211 1.00 57.44 201 GLN A N 1
ATOM 1544 C CA . GLN A 1 201 ? 26.871 -5.011 -33.835 1.00 57.44 201 GLN A CA 1
ATOM 1545 C C . GLN A 1 201 ? 25.732 -4.165 -33.277 1.00 57.44 201 GLN A C 1
ATOM 1547 O O . GLN A 1 201 ? 25.194 -3.289 -33.960 1.00 57.44 201 GLN A O 1
ATOM 1552 N N . PHE A 1 202 ? 25.343 -4.479 -32.045 1.00 58.47 202 PHE A N 1
ATOM 1553 C CA . PHE A 1 202 ? 24.287 -3.785 -31.333 1.00 58.47 202 PHE A CA 1
ATOM 1554 C C . PHE A 1 202 ? 24.836 -3.221 -30.029 1.00 58.47 202 PHE A C 1
ATOM 1556 O O . PHE A 1 202 ? 25.256 -3.977 -29.154 1.00 58.47 202 PHE A O 1
ATOM 1563 N N . GLU A 1 203 ? 24.770 -1.902 -29.887 1.00 59.84 203 GLU A N 1
ATOM 1564 C CA . GLU A 1 203 ? 25.117 -1.220 -28.643 1.00 59.84 203 GLU A CA 1
ATOM 1565 C C . GLU A 1 203 ? 23.838 -0.637 -28.018 1.00 59.84 203 GLU A C 1
ATOM 1567 O O . GLU A 1 203 ? 23.252 0.315 -28.555 1.00 59.84 203 GLU A O 1
ATOM 1572 N N . PRO A 1 204 ? 23.333 -1.236 -26.921 1.00 56.38 204 PRO A N 1
ATOM 1573 C CA . PRO A 1 204 ? 22.145 -0.746 -26.235 1.00 56.38 204 PRO A CA 1
ATOM 1574 C C . PRO A 1 204 ? 22.412 0.555 -25.479 1.00 56.38 204 PRO A C 1
ATOM 1576 O O . PRO A 1 204 ? 23.384 0.669 -24.738 1.00 56.38 204 PRO A O 1
ATOM 1579 N N . GLN A 1 205 ? 21.454 1.479 -25.548 1.00 57.19 205 GLN A N 1
ATOM 1580 C CA . GLN A 1 205 ? 21.376 2.665 -24.692 1.00 57.19 205 GLN A CA 1
ATOM 1581 C C . GLN A 1 205 ? 20.008 2.717 -23.997 1.00 57.19 205 GLN A C 1
ATOM 1583 O O . GLN A 1 205 ? 18.946 2.574 -24.610 1.00 57.19 205 GLN A O 1
ATOM 1588 N N . TRP A 1 206 ? 20.012 2.879 -22.678 1.00 50.84 206 TRP A N 1
ATOM 1589 C CA . TRP A 1 206 ? 18.793 2.845 -21.873 1.00 50.84 206 TRP A CA 1
ATOM 1590 C C . TRP A 1 206 ? 18.034 4.168 -21.993 1.00 50.84 206 TRP A C 1
ATOM 1592 O O . TRP A 1 206 ? 18.536 5.209 -21.585 1.00 50.84 206 TRP A O 1
ATOM 1602 N N . ALA A 1 207 ? 16.810 4.121 -22.531 1.00 48.19 207 ALA A N 1
ATOM 1603 C CA . ALA A 1 207 ? 15.964 5.304 -22.719 1.00 48.19 207 ALA A CA 1
ATOM 1604 C C . ALA A 1 207 ? 14.688 5.295 -21.843 1.00 48.19 207 ALA A C 1
ATOM 1606 O O . ALA A 1 207 ? 14.002 6.312 -21.744 1.00 48.19 207 ALA A O 1
ATOM 1607 N N . GLY A 1 208 ? 14.352 4.180 -21.177 1.00 51.38 208 GLY A N 1
ATOM 1608 C CA . GLY A 1 208 ? 13.220 4.092 -20.246 1.00 51.38 208 GLY A CA 1
ATOM 1609 C C . GLY A 1 208 ? 12.744 2.659 -19.954 1.00 51.38 208 GLY A C 1
ATOM 1610 O O . GLY A 1 208 ? 13.263 1.704 -20.527 1.00 51.38 208 GLY A O 1
ATOM 1611 N N . PRO A 1 209 ? 11.710 2.486 -19.101 1.00 52.25 209 PRO A N 1
ATOM 1612 C CA . PRO A 1 209 ? 11.258 1.170 -18.630 1.00 52.25 209 PRO A CA 1
ATOM 1613 C C . PRO A 1 209 ? 10.695 0.268 -19.736 1.00 52.25 209 PRO A C 1
ATOM 1615 O O . PRO A 1 209 ? 10.712 -0.942 -19.594 1.00 52.25 209 PRO A O 1
ATOM 1618 N N . PHE A 1 210 ? 10.210 0.834 -20.844 1.00 54.09 210 PHE A N 1
ATOM 1619 C CA . PHE A 1 210 ? 9.590 0.075 -21.943 1.00 54.09 210 PHE A CA 1
ATOM 1620 C C . PHE A 1 210 ? 10.269 0.304 -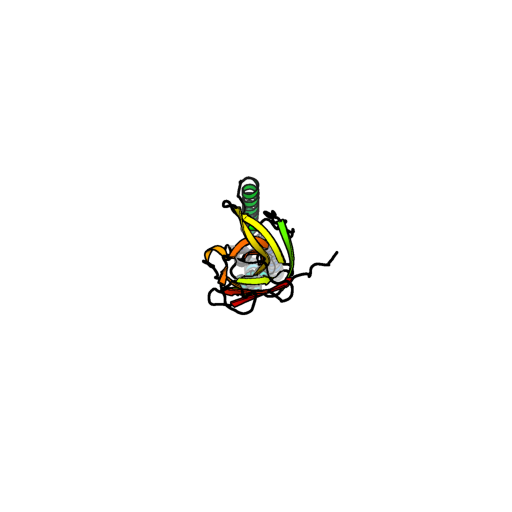23.297 1.00 54.09 210 PHE A C 1
ATOM 1622 O O . PHE A 1 210 ? 9.769 -0.160 -24.325 1.00 54.09 210 PHE A O 1
ATOM 1629 N N . ARG A 1 211 ? 11.347 1.097 -23.317 1.00 57.12 211 ARG A N 1
ATOM 1630 C CA . ARG A 1 211 ? 12.037 1.508 -24.539 1.00 57.12 211 ARG A CA 1
ATOM 1631 C C . ARG A 1 211 ? 13.531 1.592 -24.289 1.00 57.12 211 ARG A C 1
ATOM 1633 O O . ARG A 1 211 ? 13.980 2.405 -23.487 1.00 57.12 211 ARG A O 1
ATOM 1640 N N . THR A 1 212 ? 14.289 0.803 -25.026 1.00 62.59 212 THR A N 1
ATOM 1641 C CA . THR A 1 212 ? 15.736 0.966 -25.135 1.00 62.59 212 THR A CA 1
ATOM 1642 C C . THR A 1 212 ? 16.036 1.583 -26.497 1.00 62.59 212 THR A C 1
ATOM 1644 O O . THR A 1 212 ? 15.417 1.242 -27.506 1.00 62.59 212 THR A O 1
ATOM 1647 N N . GLY A 1 213 ? 16.907 2.585 -26.526 1.00 62.78 213 GLY A N 1
ATOM 1648 C CA . GLY A 1 213 ? 17.529 3.018 -27.768 1.00 62.78 213 GLY A CA 1
ATOM 1649 C C . GLY A 1 213 ? 18.696 2.090 -28.097 1.00 62.78 213 GLY A C 1
ATOM 1650 O O . GLY A 1 213 ? 19.143 1.295 -27.270 1.00 62.78 213 GLY A O 1
ATOM 1651 N N . GLY A 1 214 ? 19.220 2.197 -29.305 1.00 66.94 214 GLY A N 1
ATOM 1652 C CA . GLY A 1 214 ? 20.458 1.531 -29.685 1.00 66.94 214 GLY A CA 1
ATOM 1653 C C . GLY A 1 214 ? 20.863 1.921 -31.088 1.00 66.94 214 GLY A C 1
ATOM 1654 O O . GLY A 1 214 ? 20.106 2.596 -31.786 1.00 66.94 214 GLY A O 1
ATOM 1655 N N . VAL A 1 215 ? 22.048 1.503 -31.498 1.00 68.69 215 VAL A N 1
ATOM 1656 C CA . VAL A 1 215 ? 22.508 1.652 -32.879 1.00 68.69 215 VAL A CA 1
ATOM 1657 C C . VAL A 1 215 ? 22.747 0.264 -33.449 1.00 68.69 215 VAL A C 1
ATOM 1659 O O . VAL A 1 215 ? 23.305 -0.609 -32.785 1.00 68.69 215 VAL A O 1
ATOM 1662 N N . LEU A 1 216 ? 22.246 0.047 -34.664 1.00 71.56 216 LEU A N 1
ATOM 1663 C CA . LEU A 1 216 ? 22.613 -1.103 -35.477 1.00 71.56 216 LEU A CA 1
ATOM 1664 C C . LEU A 1 216 ? 23.776 -0.697 -36.369 1.00 71.56 216 LEU A C 1
ATOM 1666 O O . LEU A 1 216 ? 23.614 0.189 -37.209 1.00 71.56 216 LEU A O 1
ATOM 1670 N N . THR A 1 217 ? 24.908 -1.368 -36.204 1.00 70.81 217 THR A N 1
ATOM 1671 C CA . THR A 1 217 ? 26.085 -1.183 -37.051 1.00 70.81 217 THR A CA 1
ATOM 1672 C C . THR A 1 217 ? 26.209 -2.365 -38.001 1.00 70.81 217 THR A C 1
ATOM 1674 O O . THR A 1 217 ? 26.294 -3.508 -37.556 1.00 70.81 217 THR A O 1
ATOM 1677 N N . PHE A 1 218 ? 26.227 -2.088 -39.301 1.00 71.56 218 PHE A N 1
ATOM 1678 C CA . PHE A 1 218 ? 26.416 -3.054 -40.379 1.00 71.56 218 PHE A CA 1
ATOM 1679 C C . PHE A 1 218 ? 27.780 -2.820 -41.030 1.00 71.56 218 PHE A C 1
ATOM 1681 O O . PHE A 1 218 ? 28.090 -1.688 -41.395 1.00 71.56 218 PHE A O 1
ATOM 1688 N N . VAL A 1 219 ? 28.581 -3.869 -41.212 1.00 71.25 219 VAL A N 1
ATOM 1689 C CA . VAL A 1 219 ? 29.860 -3.771 -41.938 1.00 71.25 219 VAL A CA 1
ATOM 1690 C C . VAL A 1 219 ? 29.635 -4.076 -43.415 1.00 71.25 219 VAL A C 1
ATOM 1692 O O . VAL A 1 219 ? 29.229 -5.187 -43.728 1.00 71.25 219 VAL A O 1
ATOM 1695 N N . LEU A 1 220 ? 29.876 -3.113 -44.305 1.00 70.94 220 LEU A N 1
ATOM 1696 C CA . LEU A 1 220 ? 29.707 -3.244 -45.756 1.00 70.94 220 LEU A CA 1
ATOM 1697 C C . LEU A 1 220 ? 31.045 -3.576 -46.445 1.00 70.94 220 LEU A C 1
ATOM 1699 O O . LEU A 1 220 ? 32.093 -3.084 -46.035 1.00 70.94 220 LEU A O 1
ATOM 1703 N N . GLU A 1 221 ? 30.996 -4.384 -47.510 1.00 67.19 221 GLU A N 1
ATOM 1704 C CA . GLU A 1 221 ? 32.169 -4.711 -48.347 1.00 67.19 221 GLU A CA 1
ATOM 1705 C C . GLU A 1 221 ? 32.467 -3.630 -49.402 1.00 67.19 221 GLU A C 1
ATOM 1707 O O . GLU A 1 221 ? 33.623 -3.410 -49.754 1.00 67.19 221 GLU A O 1
ATOM 1712 N N . GLU A 1 222 ? 31.435 -2.929 -49.884 1.00 69.00 222 GLU A N 1
ATOM 1713 C CA . GLU A 1 222 ? 31.528 -1.878 -50.906 1.00 69.00 222 GLU A CA 1
ATOM 1714 C C . GLU A 1 222 ? 30.694 -0.649 -50.506 1.00 69.00 222 GLU A C 1
ATOM 1716 O O . GLU A 1 222 ? 29.709 -0.764 -49.765 1.00 69.00 222 GLU A O 1
ATOM 1721 N N . GLU A 1 223 ? 31.075 0.534 -51.004 1.00 70.12 223 GLU A N 1
ATOM 1722 C CA . GLU A 1 223 ? 30.297 1.761 -50.803 1.00 70.12 223 GLU A CA 1
ATOM 1723 C C . GLU A 1 223 ? 28.947 1.650 -51.541 1.00 70.12 223 GLU A C 1
ATOM 1725 O O . GLU A 1 223 ? 28.913 1.239 -52.705 1.00 70.12 223 GLU A O 1
ATOM 1730 N N . PRO A 1 224 ? 27.816 1.978 -50.889 1.00 66.50 224 PRO A N 1
ATOM 1731 C CA . PRO A 1 224 ? 26.507 1.885 -51.515 1.00 66.50 224 PRO A CA 1
ATOM 1732 C C . PRO A 1 224 ? 26.344 2.889 -52.660 1.00 66.50 224 PRO A C 1
ATOM 1734 O O . PRO A 1 224 ? 26.727 4.053 -52.557 1.00 66.50 224 PRO A O 1
ATOM 1737 N N . ASP A 1 225 ? 25.693 2.439 -53.732 1.00 65.06 225 ASP A N 1
ATOM 1738 C CA . ASP A 1 225 ? 25.292 3.302 -54.838 1.00 65.06 225 ASP A CA 1
ATOM 1739 C C . ASP A 1 225 ? 24.246 4.314 -54.341 1.00 65.06 225 ASP A C 1
ATOM 1741 O O . ASP A 1 225 ? 23.153 3.946 -53.905 1.00 65.06 225 ASP A O 1
ATOM 1745 N N . GLY A 1 226 ? 24.587 5.603 -54.378 1.00 60.22 226 GLY A N 1
ATOM 1746 C CA . GLY A 1 226 ? 23.728 6.684 -53.886 1.00 60.22 226 GLY A CA 1
ATOM 1747 C C . GLY A 1 226 ? 22.454 6.908 -54.705 1.00 60.22 226 GLY A C 1
ATOM 1748 O O . GLY A 1 226 ? 21.645 7.756 -54.340 1.00 60.22 226 GLY A O 1
ATOM 1749 N N . THR A 1 227 ? 22.272 6.187 -55.814 1.00 58.97 227 THR A N 1
ATOM 1750 C CA . THR A 1 227 ? 21.126 6.355 -56.718 1.00 58.97 227 THR A CA 1
ATOM 1751 C C . THR A 1 227 ? 19.903 5.508 -56.353 1.00 58.97 227 THR A C 1
ATOM 1753 O O . THR A 1 227 ? 18.806 5.806 -56.829 1.00 58.97 227 THR A O 1
ATOM 1756 N N . ALA A 1 228 ? 20.046 4.485 -55.499 1.00 59.38 228 ALA A N 1
ATOM 1757 C CA . ALA A 1 228 ? 18.957 3.581 -55.122 1.00 59.38 228 ALA A CA 1
ATOM 1758 C C . ALA A 1 228 ? 18.877 3.349 -53.599 1.00 59.38 228 ALA A C 1
ATOM 1760 O O . ALA A 1 228 ? 19.905 3.323 -52.920 1.00 59.38 228 ALA A O 1
ATOM 1761 N N . PRO A 1 229 ? 17.667 3.140 -53.038 1.00 59.91 229 PRO A N 1
ATOM 1762 C CA . PRO A 1 229 ? 17.508 2.864 -51.616 1.00 59.91 229 PRO A CA 1
ATOM 1763 C C . PRO A 1 229 ? 18.132 1.513 -51.246 1.00 59.91 229 PRO A C 1
ATOM 1765 O O . PRO A 1 229 ? 17.798 0.472 -51.820 1.00 59.91 229 PRO A O 1
ATOM 1768 N N . GLN A 1 230 ? 19.005 1.513 -50.239 1.00 68.62 230 GLN A N 1
ATOM 1769 C CA . GLN A 1 230 ? 19.651 0.301 -49.749 1.00 68.62 230 GLN A CA 1
ATOM 1770 C C . GLN A 1 230 ? 18.722 -0.427 -48.773 1.00 68.62 230 GLN A C 1
ATOM 1772 O O . GLN A 1 230 ? 18.344 0.110 -47.732 1.00 68.62 230 GLN A O 1
ATOM 1777 N N . VAL A 1 231 ? 18.356 -1.672 -49.092 1.00 68.12 231 VAL A N 1
ATOM 1778 C CA . VAL A 1 231 ? 17.482 -2.493 -48.242 1.00 68.12 231 VAL A CA 1
ATOM 1779 C C . VAL A 1 231 ? 18.310 -3.491 -47.437 1.00 68.12 231 VAL A C 1
ATOM 1781 O O . VAL A 1 231 ? 18.938 -4.389 -47.999 1.00 68.12 231 VAL A O 1
ATOM 1784 N N . LEU A 1 232 ? 18.245 -3.377 -46.113 1.00 66.00 232 LEU A N 1
ATOM 1785 C CA . LEU A 1 232 ? 18.874 -4.283 -45.156 1.00 66.00 232 LEU A CA 1
ATOM 1786 C C . LEU A 1 232 ? 17.816 -5.170 -44.510 1.00 66.00 232 LEU A C 1
ATOM 1788 O O . LEU A 1 232 ? 16.751 -4.698 -44.095 1.00 66.00 232 LEU A O 1
ATOM 1792 N N . ARG A 1 233 ? 18.102 -6.466 -44.394 1.00 64.69 233 ARG A N 1
ATOM 1793 C CA . ARG A 1 233 ? 17.203 -7.425 -43.742 1.00 64.69 233 ARG A CA 1
ATOM 1794 C C . ARG A 1 233 ? 17.92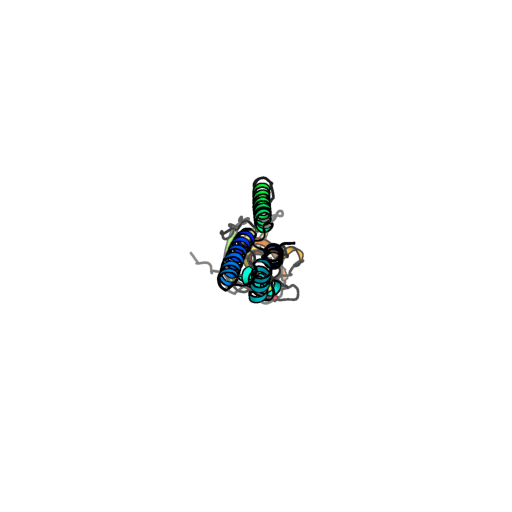9 -8.163 -42.638 1.00 64.69 233 ARG A C 1
ATOM 1796 O O . ARG A 1 233 ? 18.835 -8.916 -42.950 1.00 64.69 233 ARG A O 1
ATOM 1803 N N . ALA A 1 234 ? 17.499 -8.005 -41.390 1.00 63.69 234 ALA A N 1
ATOM 1804 C CA . ALA A 1 234 ? 17.980 -8.828 -40.281 1.00 63.69 234 ALA A CA 1
ATOM 1805 C C . ALA A 1 234 ? 17.057 -10.042 -40.093 1.00 63.69 234 ALA A C 1
ATOM 1807 O O . ALA A 1 234 ? 15.826 -9.894 -40.150 1.00 63.69 234 ALA A O 1
ATOM 1808 N N . TRP A 1 235 ? 17.640 -11.227 -39.876 1.00 55.44 235 TRP A N 1
ATOM 1809 C CA . TRP A 1 235 ? 16.891 -12.477 -39.733 1.00 55.44 235 TRP A CA 1
ATOM 1810 C C . TRP A 1 235 ? 17.257 -13.249 -38.457 1.00 55.44 235 TRP A C 1
ATOM 1812 O O . TRP A 1 235 ? 18.426 -13.481 -38.176 1.00 55.44 235 TRP A O 1
ATOM 1822 N N . ASN A 1 236 ? 16.231 -13.657 -37.703 1.00 56.22 236 ASN A N 1
ATOM 1823 C CA . ASN A 1 236 ? 16.309 -14.628 -36.597 1.00 56.22 236 ASN A CA 1
ATOM 1824 C C . ASN A 1 236 ? 14.991 -15.436 -36.534 1.00 56.22 236 ASN A C 1
ATOM 1826 O O . ASN A 1 236 ? 14.248 -15.395 -35.556 1.00 56.22 236 ASN A O 1
ATOM 1830 N N . GLY A 1 237 ? 14.572 -16.010 -37.670 1.00 57.28 237 GLY A N 1
ATOM 1831 C CA . GLY A 1 237 ? 13.247 -16.635 -37.843 1.00 57.28 237 GLY A CA 1
ATOM 1832 C C . GLY A 1 237 ? 12.080 -15.653 -38.070 1.00 57.28 237 GLY A C 1
ATOM 1833 O O . GLY A 1 237 ? 11.056 -16.032 -38.634 1.00 57.28 237 GLY A O 1
ATOM 1834 N N . GLN A 1 238 ? 12.244 -14.373 -37.724 1.00 61.59 238 GLN A N 1
ATOM 1835 C CA . GLN A 1 238 ? 11.367 -13.256 -38.109 1.00 61.59 238 GLN A CA 1
ATOM 1836 C C . GLN A 1 238 ? 12.159 -12.191 -38.886 1.00 61.59 238 GLN A C 1
ATOM 1838 O O . GLN A 1 238 ? 13.386 -12.139 -38.794 1.00 61.59 238 GLN A O 1
ATOM 1843 N N . ARG A 1 239 ? 11.467 -11.376 -39.698 1.00 68.50 239 ARG A N 1
ATOM 1844 C CA . ARG A 1 239 ? 12.081 -10.421 -40.637 1.00 68.50 239 ARG A CA 1
ATOM 1845 C C . ARG A 1 239 ? 11.927 -8.979 -40.144 1.00 68.50 239 ARG A C 1
ATOM 1847 O O . ARG A 1 239 ? 10.804 -8.487 -40.036 1.00 68.50 239 ARG A O 1
ATOM 1854 N N . ALA A 1 240 ? 13.052 -8.293 -39.941 1.00 70.31 240 ALA A N 1
ATOM 1855 C CA . ALA A 1 240 ? 13.110 -6.834 -39.840 1.00 70.31 240 ALA A CA 1
ATOM 1856 C C . ALA A 1 240 ? 13.710 -6.253 -41.125 1.00 70.31 240 ALA A C 1
ATOM 1858 O O . ALA A 1 240 ? 14.668 -6.811 -41.660 1.00 70.31 240 ALA A O 1
ATOM 1859 N N . VAL A 1 241 ? 13.117 -5.176 -41.647 1.00 74.75 241 VAL A N 1
ATOM 1860 C CA . VAL A 1 241 ? 13.551 -4.539 -42.899 1.00 74.75 241 VAL A CA 1
ATOM 1861 C C . VAL A 1 241 ? 13.835 -3.073 -42.641 1.00 74.75 241 VAL A C 1
ATOM 1863 O O . VAL A 1 241 ? 1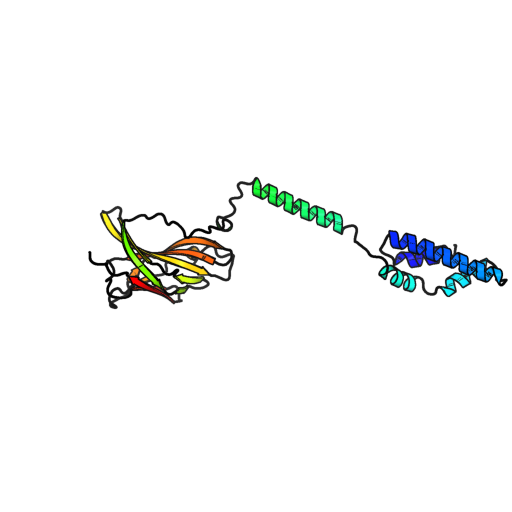2.955 -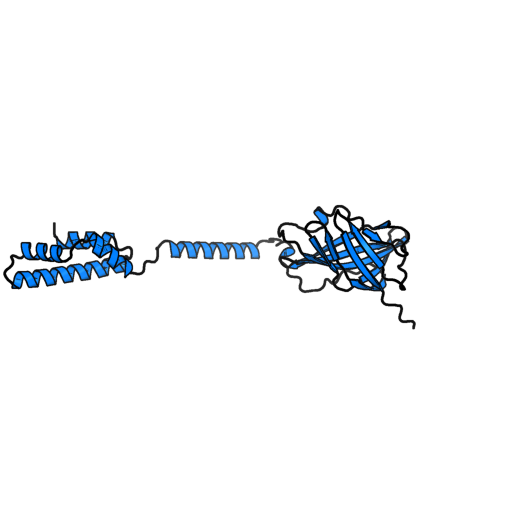2.350 -42.178 1.00 74.75 241 VAL A O 1
ATOM 1866 N N . PHE A 1 242 ? 15.040 -2.647 -42.987 1.00 76.69 242 PHE A N 1
ATOM 1867 C CA . PHE A 1 242 ? 15.457 -1.255 -42.950 1.00 76.69 242 PHE A CA 1
ATOM 1868 C C . PHE A 1 242 ? 15.738 -0.807 -44.380 1.00 76.69 242 PHE A C 1
ATOM 1870 O O . PHE A 1 242 ? 16.356 -1.543 -45.144 1.00 76.69 242 PHE A O 1
ATOM 1877 N N . SER A 1 243 ? 15.234 0.363 -44.750 1.00 77.00 243 SER A N 1
ATOM 1878 C CA . SER A 1 243 ? 15.503 1.000 -46.038 1.00 77.00 243 SER A CA 1
ATOM 1879 C C . SER A 1 243 ? 16.243 2.296 -45.761 1.00 77.00 243 SER A C 1
ATOM 1881 O O . SER A 1 243 ? 15.755 3.120 -44.984 1.00 77.00 243 SER A O 1
ATOM 1883 N N . VAL A 1 244 ? 17.426 2.435 -46.345 1.00 78.25 244 VAL A N 1
ATOM 1884 C CA . VAL A 1 244 ? 18.266 3.622 -46.220 1.00 78.25 244 VAL A CA 1
ATOM 1885 C C . VAL A 1 244 ? 18.238 4.370 -47.541 1.00 78.25 244 VAL A C 1
ATOM 1887 O O . VAL A 1 244 ? 18.570 3.810 -48.584 1.00 78.25 244 VAL A O 1
ATOM 1890 N N . GLU A 1 245 ? 17.831 5.629 -47.480 1.00 79.75 245 GLU A N 1
ATOM 1891 C CA . GLU A 1 245 ? 17.911 6.572 -48.586 1.00 79.75 245 GLU A CA 1
ATOM 1892 C C . GLU A 1 245 ? 19.080 7.510 -48.325 1.00 79.75 245 GLU A C 1
ATOM 1894 O O . GLU A 1 245 ? 19.152 8.160 -47.282 1.00 79.75 245 GLU A O 1
ATOM 1899 N N . TRP A 1 246 ? 20.022 7.539 -49.257 1.00 80.19 246 TRP A N 1
ATOM 1900 C CA . TRP A 1 246 ? 21.211 8.364 -49.147 1.00 80.19 246 TRP A CA 1
ATOM 1901 C C . TRP A 1 246 ? 20.914 9.779 -49.623 1.00 80.19 246 TRP A C 1
ATOM 1903 O O . TRP A 1 246 ? 20.296 9.964 -50.672 1.00 80.19 246 TRP A O 1
ATOM 1913 N N . GLU A 1 247 ? 21.369 10.782 -48.875 1.00 75.56 247 GLU A N 1
ATOM 1914 C CA . GLU A 1 247 ? 21.372 12.144 -49.397 1.00 75.56 247 GLU A CA 1
ATOM 1915 C C . GLU A 1 247 ? 22.387 12.182 -50.546 1.00 75.56 247 GLU A C 1
ATOM 1917 O O . GLU A 1 247 ? 23.542 11.773 -50.396 1.00 75.56 247 GLU A O 1
ATOM 1922 N N . GLY A 1 248 ? 21.923 12.570 -51.737 1.00 56.47 248 GLY A N 1
ATOM 1923 C CA . GLY A 1 248 ? 22.798 12.722 -52.893 1.00 56.47 248 GLY A CA 1
ATOM 1924 C C . GLY A 1 248 ? 23.890 13.736 -52.576 1.00 56.47 248 GLY A C 1
ATOM 1925 O O . GLY A 1 248 ? 23.618 14.734 -51.910 1.00 56.47 248 GLY A O 1
ATOM 1926 N N . GLU A 1 249 ? 25.109 13.490 -53.063 1.00 47.03 249 GLU A N 1
ATOM 1927 C CA . GLU A 1 249 ? 26.146 14.516 -53.131 1.00 47.03 249 GLU A CA 1
ATOM 1928 C C . GLU A 1 249 ? 25.510 15.768 -53.741 1.00 47.03 249 GLU A C 1
ATOM 1930 O O . GLU A 1 249 ? 25.179 15.812 -54.929 1.00 47.03 249 GLU A O 1
ATOM 1935 N N . SER A 1 250 ? 25.295 16.791 -52.918 1.00 34.56 250 SER A N 1
ATOM 1936 C CA . SER A 1 250 ? 25.218 18.146 -53.422 1.00 34.56 250 SER A CA 1
ATOM 1937 C C . SER A 1 250 ? 26.565 18.394 -54.086 1.00 34.56 250 SER A C 1
ATOM 1939 O O . SER A 1 250 ? 27.554 18.680 -53.409 1.00 34.56 250 SER A O 1
ATOM 1941 N N . ALA A 1 251 ? 26.605 18.182 -55.403 1.00 32.47 251 ALA A N 1
ATOM 1942 C CA . ALA A 1 251 ? 27.670 18.669 -56.248 1.00 32.47 251 ALA A CA 1
ATOM 1943 C C . ALA A 1 251 ? 27.943 20.126 -55.854 1.00 32.47 251 ALA A C 1
ATOM 1945 O O . ALA A 1 251 ? 27.010 20.924 -55.722 1.00 32.47 251 ALA A O 1
ATOM 1946 N N . SER A 1 252 ? 29.224 20.386 -55.604 1.00 33.44 252 SER A N 1
ATOM 1947 C CA . SER A 1 252 ? 29.866 21.697 -55.476 1.00 33.44 252 SER A CA 1
ATOM 1948 C C . SER A 1 252 ? 29.178 22.831 -56.231 1.00 33.44 252 SER A C 1
ATOM 1950 O O . SER A 1 252 ? 28.881 22.609 -57.430 1.00 33.44 252 SER A O 1
#

Secondary structure (DSSP, 8-state):
--HHHHHHHHHHTT---HHHHHHHHHHHHHHHHHHHHHHHHTT--HHHHHHHHHHHH--HHHHHHHHHHHS----TTHHHHHHHHHHHHHHHHHHHHHS-----GGGS---SPP-----SEEEEEEEEEEEEEETTEEEEE-S-EEEEEEE-TTS-EEEEEEEEEEEE-S-TT---GGGT----EEEE-SSSS--EEEPEEEEEEEEETTEEEEEEEEEESSPPPTTSPEEEEEESSSEEEEEEEEPP----

InterPro domains:
  IPR047928 Permease prefix domain 1 [NF038403] (15-67)

Organism: NCBI:txid2838587

Foldseek 3Di:
DQPLVVLLVLLLVLAQDPVLSVVSSVVSSVQLVVQLVVVVVVVDPSVVSSVVSSVVVPDSNVNSNVSNVVDDDDPPVPVVVVVVVVVVVVVVVVCVVPDPPPVPCLVVQPPDPDPPPDQFDWDFKWFKFWWWDDDQKTKTFPTIKTWGWHQDPVRDTKIKIKTKIKIFGPDQPDDDCVVVPPQFQKFKDLPVPDTHGWGWDWDWARNHSGMIIIMTITIDPDDHDQPDWIWIWTDDPITTIMTIHTDDPPDD

Sequence (252 aa):
MDPFIRYCDAVCLHIRSRTGRADAYRELRDHLEDHSAALAARGVPDREARVQAVEAMGDPHAVGRELDRLYPYCPPALAPVLLALSLLLLLGSVWMLWGEADLQPRLRFQTGAAEYVQEGTLLRSGSASGGGRLGVYTLRAQGSAALYQETGSDGTAILRLQIPITIAHPQLWLDHPGDALEWPSAYSSPRGEGWYALPVQFEPQWAGPFRTGGVLTFVLEEEPDGTAPQVLRAWNGQRAVFSVEWEGESAS

pLDDT: mean 74.35, std 18.5, range [32.47, 97.75]